Protein AF-A0A6A3JZI7-F1 (afdb_monomer)

Organism: NCBI:txid53985

Solvent-accessible surface area (backbone atoms only — not comparable to full-atom values): 14684 Å² total; per-residue (Å²): 134,89,82,78,60,78,91,74,70,64,101,60,87,87,69,90,75,72,84,85,53,82,75,79,75,72,61,94,86,70,75,59,71,66,55,41,73,79,34,60,81,76,59,54,56,69,70,57,59,50,52,52,52,52,52,53,51,53,58,49,54,63,52,55,63,64,63,71,74,61,74,92,81,65,58,63,67,58,55,52,52,51,53,53,51,50,56,53,49,52,55,49,51,53,55,66,68,50,61,51,74,71,57,60,53,71,73,51,75,83,78,85,75,77,85,78,86,80,83,84,81,88,80,86,84,85,78,81,83,84,82,86,86,85,85,90,76,86,68,78,80,58,47,65,59,50,54,54,53,53,53,51,52,52,50,52,51,51,49,52,51,49,51,49,48,61,52,47,57,69,70,54,62,84,75,74,74,71,74,75,92,60,57,71,69,60,52,54,52,51,26,66,75,70,72,48,59,72,85,78,44,54,74,71,53,40,56,53,49,52,53,51,49,54,54,51,54,51,54,54,57,61,75,74,108

Structure (mmCIF, N/CA/C/O backbone):
data_AF-A0A6A3JZI7-F1
#
_entry.id   AF-A0A6A3JZI7-F1
#
loop_
_atom_site.group_PDB
_atom_site.id
_atom_site.type_symbol
_atom_site.label_atom_id
_atom_site.label_alt_id
_atom_site.label_comp_id
_atom_site.label_asym_id
_atom_site.label_entity_id
_atom_site.label_seq_id
_atom_site.pdbx_PDB_ins_code
_atom_site.Cartn_x
_atom_site.Cartn_y
_atom_site.Cartn_z
_atom_site.occupancy
_atom_site.B_iso_or_equiv
_atom_site.auth_seq_id
_atom_site.auth_comp_id
_atom_site.auth_asym_id
_atom_site.auth_atom_id
_atom_site.pdbx_PDB_model_num
ATOM 1 N N . MET A 1 1 ? -48.297 -6.577 -3.218 1.00 57.75 1 MET A N 1
ATOM 2 C CA . MET A 1 1 ? -47.420 -6.058 -4.290 1.00 57.75 1 MET A CA 1
ATOM 3 C C . MET A 1 1 ? -46.013 -5.975 -3.728 1.00 57.75 1 MET A C 1
ATOM 5 O O . MET A 1 1 ? -45.792 -5.186 -2.818 1.00 57.75 1 MET A O 1
ATOM 9 N N . VAL A 1 2 ? -45.106 -6.844 -4.172 1.00 68.88 2 VAL A N 1
ATOM 10 C CA . VAL A 1 2 ? -43.705 -6.826 -3.723 1.00 68.88 2 VAL A CA 1
ATOM 11 C C . VAL A 1 2 ? -43.016 -5.673 -4.451 1.00 68.88 2 VAL A C 1
ATOM 13 O O . VAL A 1 2 ? -43.047 -5.623 -5.677 1.00 68.88 2 VAL A O 1
ATOM 16 N N . ARG A 1 3 ? -42.482 -4.700 -3.707 1.00 72.19 3 ARG A N 1
ATOM 17 C CA . ARG A 1 3 ? -41.674 -3.615 -4.273 1.00 72.19 3 ARG A CA 1
ATOM 18 C C . ARG A 1 3 ? -40.234 -4.106 -4.322 1.00 72.19 3 ARG A C 1
ATOM 20 O O . ARG A 1 3 ? -39.635 -4.299 -3.269 1.00 72.19 3 ARG A O 1
ATOM 27 N N . PHE A 1 4 ? -39.722 -4.352 -5.520 1.00 78.12 4 PHE A N 1
ATOM 28 C CA . PHE A 1 4 ? -38.308 -4.642 -5.716 1.00 78.12 4 PHE A CA 1
ATOM 29 C C . PHE A 1 4 ? -37.512 -3.338 -5.624 1.00 78.12 4 PHE A C 1
ATOM 31 O O . PHE A 1 4 ? -37.966 -2.292 -6.091 1.00 78.12 4 PHE A O 1
ATOM 38 N N . ASP A 1 5 ? -36.370 -3.394 -4.944 1.00 84.38 5 ASP A N 1
ATOM 39 C CA . ASP A 1 5 ? -35.454 -2.265 -4.827 1.00 84.38 5 ASP A CA 1
ATOM 40 C C . ASP A 1 5 ? -34.697 -2.116 -6.158 1.00 84.38 5 ASP A C 1
ATOM 42 O O . ASP A 1 5 ? -33.995 -3.055 -6.546 1.00 84.38 5 ASP A O 1
ATOM 46 N N . PRO A 1 6 ? -34.811 -0.973 -6.860 1.00 83.81 6 PRO A N 1
ATOM 47 C CA . PRO A 1 6 ? -34.133 -0.755 -8.137 1.00 83.81 6 PRO A CA 1
ATOM 48 C C . PRO A 1 6 ? -32.601 -0.836 -8.035 1.00 83.81 6 PRO A C 1
ATOM 50 O O . PRO A 1 6 ? -31.935 -0.990 -9.052 1.00 83.81 6 PRO A O 1
ATOM 53 N N . LEU A 1 7 ? -32.014 -0.775 -6.831 1.00 87.12 7 LEU A N 1
ATOM 54 C CA . LEU A 1 7 ? -30.580 -1.026 -6.640 1.00 87.12 7 LEU A CA 1
ATOM 55 C C . LEU A 1 7 ? -30.166 -2.499 -6.791 1.00 87.12 7 LEU A C 1
ATOM 57 O O . LEU A 1 7 ? -28.969 -2.772 -6.878 1.00 87.12 7 LEU A O 1
ATOM 61 N N . PHE A 1 8 ? -31.117 -3.434 -6.792 1.00 84.00 8 PHE A N 1
ATOM 62 C CA . PHE A 1 8 ? -30.860 -4.876 -6.872 1.00 84.00 8 PHE A CA 1
ATOM 63 C C . PHE A 1 8 ? -31.404 -5.518 -8.155 1.00 84.00 8 PHE A C 1
ATOM 65 O O . PHE A 1 8 ? -31.413 -6.743 -8.279 1.00 84.00 8 PHE A O 1
ATOM 72 N N . GLU A 1 9 ? -31.827 -4.705 -9.123 1.00 84.75 9 GLU A N 1
ATOM 73 C CA . GLU A 1 9 ? -32.222 -5.169 -10.448 1.00 84.75 9 GLU A CA 1
ATOM 74 C C . GLU A 1 9 ? -30.993 -5.166 -11.361 1.00 84.75 9 GLU A C 1
ATOM 76 O O . GLU A 1 9 ? -30.611 -4.159 -11.954 1.00 84.75 9 GLU A O 1
ATOM 81 N N . PHE A 1 10 ? -30.313 -6.308 -11.399 1.00 83.75 10 PHE A N 1
ATOM 82 C CA . PHE A 1 10 ? -29.196 -6.533 -12.306 1.00 83.75 10 PHE A CA 1
ATOM 83 C C . PHE A 1 10 ? -29.696 -7.235 -13.563 1.00 83.75 10 PHE A C 1
ATOM 85 O O . PHE A 1 10 ? -30.490 -8.173 -13.472 1.00 83.75 10 PHE A O 1
ATOM 92 N N . ASP A 1 11 ? -29.174 -6.826 -14.718 1.00 83.62 11 ASP A N 1
ATOM 93 C CA . ASP A 1 11 ? -29.307 -7.558 -15.981 1.00 83.62 11 ASP A CA 1
ATOM 94 C C . ASP A 1 11 ? -28.416 -8.811 -15.942 1.00 83.62 11 ASP A C 1
ATOM 96 O O . ASP A 1 11 ? -27.349 -8.885 -16.550 1.00 83.62 11 ASP A O 1
ATOM 100 N N . ALA A 1 12 ? -28.794 -9.757 -15.084 1.00 82.44 12 ALA A N 1
ATOM 101 C CA . ALA A 1 12 ? -28.084 -11.002 -14.850 1.00 82.44 12 ALA A CA 1
ATOM 102 C C . ALA A 1 12 ? -29.085 -12.130 -14.543 1.00 82.44 12 ALA A C 1
ATOM 104 O O . ALA A 1 12 ? -30.136 -11.877 -13.944 1.00 82.44 12 ALA A O 1
ATOM 105 N N . PRO A 1 13 ? -28.773 -13.390 -14.895 1.00 83.75 13 PRO A N 1
ATOM 106 C CA . PRO A 1 13 ? -29.635 -14.520 -14.574 1.00 83.75 13 PRO A CA 1
ATOM 107 C C . PRO A 1 13 ? -29.808 -14.662 -13.057 1.00 83.75 13 PRO A C 1
ATOM 109 O O . PRO A 1 13 ? -28.843 -14.891 -12.330 1.00 83.75 13 PRO A O 1
ATOM 112 N N . GLN A 1 14 ? -31.047 -14.562 -12.573 1.00 85.06 14 GLN A N 1
ATOM 113 C CA . GLN A 1 14 ? -31.390 -14.822 -11.165 1.00 85.06 14 GLN A CA 1
ATOM 114 C C . GLN A 1 14 ? -31.749 -16.295 -10.904 1.00 85.06 14 GLN A C 1
ATOM 116 O O . GLN A 1 14 ? -32.131 -16.673 -9.797 1.00 85.06 14 GLN A O 1
ATOM 121 N N . THR A 1 15 ? -31.666 -17.140 -11.929 1.00 88.50 15 THR A N 1
ATOM 122 C CA . THR A 1 15 ? -32.010 -18.558 -11.850 1.00 88.50 15 THR A CA 1
ATOM 123 C C . THR A 1 15 ? -30.922 -19.344 -11.126 1.00 88.50 15 THR A C 1
ATOM 125 O O . THR A 1 15 ? -29.737 -19.193 -11.420 1.00 88.50 15 THR A O 1
ATOM 128 N N . TYR A 1 16 ? -31.328 -20.229 -10.216 1.00 86.88 16 TYR A N 1
ATOM 129 C CA . TYR A 1 16 ? -30.422 -21.185 -9.585 1.00 86.88 16 TYR A CA 1
ATOM 130 C C . TYR A 1 16 ? -29.845 -22.134 -10.644 1.00 86.88 16 TYR A C 1
ATOM 132 O O . TYR A 1 16 ? -30.598 -22.753 -11.395 1.00 86.88 16 TYR A O 1
ATOM 140 N N . CYS A 1 17 ? -28.518 -22.235 -10.704 1.00 86.56 17 CYS A N 1
ATOM 141 C CA . CYS A 1 17 ? -27.811 -23.125 -11.617 1.00 86.56 17 CYS A CA 1
ATOM 142 C C . CYS A 1 17 ? -27.212 -24.291 -10.824 1.00 86.56 17 CYS A C 1
ATOM 144 O O . CYS A 1 17 ? -26.518 -24.073 -9.828 1.00 86.56 17 CYS A O 1
ATOM 146 N N . ASP A 1 18 ? -27.487 -25.519 -11.259 1.00 89.12 18 ASP A N 1
ATOM 147 C CA . ASP A 1 18 ? -26.905 -26.718 -10.665 1.00 89.12 18 ASP A CA 1
ATOM 148 C C . ASP A 1 18 ? -25.459 -26.893 -11.144 1.00 89.12 18 ASP A C 1
ATOM 150 O O . ASP A 1 18 ? -25.196 -27.208 -12.303 1.00 89.12 18 ASP A O 1
ATOM 154 N N . VAL A 1 19 ? -24.512 -26.693 -10.227 1.00 87.38 19 VAL A N 1
ATOM 155 C CA . VAL A 1 19 ? -23.068 -26.782 -10.499 1.00 87.38 19 VAL A CA 1
ATOM 156 C C . VAL A 1 19 ? -22.611 -28.234 -10.705 1.00 87.38 19 VAL A C 1
ATOM 158 O O . VAL A 1 19 ? -21.494 -28.470 -11.160 1.00 87.38 19 VAL A O 1
ATOM 161 N N . SER A 1 20 ? -23.450 -29.220 -10.367 1.00 89.75 20 SER A N 1
ATOM 162 C CA . SER A 1 20 ? -23.145 -30.637 -10.579 1.00 89.75 20 SER A CA 1
ATOM 163 C C . SER A 1 20 ? -23.462 -31.121 -11.997 1.00 89.75 20 SER A C 1
ATOM 165 O O . SER A 1 20 ? -22.952 -32.164 -12.414 1.00 89.75 20 SER A O 1
ATOM 167 N N . ALA A 1 21 ? -24.249 -30.358 -12.762 1.00 87.19 21 ALA A N 1
ATOM 168 C CA . ALA A 1 21 ? -24.519 -30.666 -14.155 1.00 87.19 21 ALA A CA 1
ATOM 169 C C . ALA A 1 21 ? -23.247 -30.463 -15.004 1.00 87.19 21 ALA A C 1
ATOM 171 O O . ALA A 1 21 ? -22.529 -29.475 -14.820 1.00 87.19 21 ALA A O 1
ATOM 172 N N . PRO A 1 22 ? -22.946 -31.365 -15.957 1.00 81.50 22 PRO A N 1
ATOM 173 C CA . PRO A 1 22 ? -21.842 -31.159 -16.881 1.00 81.50 22 PRO A CA 1
ATOM 174 C C . PRO A 1 22 ? -22.116 -29.888 -17.688 1.00 81.50 22 PRO A C 1
ATOM 176 O O . PRO A 1 22 ? -23.097 -29.813 -18.430 1.00 81.50 22 PRO A O 1
ATOM 179 N N . LEU A 1 23 ? -21.257 -28.879 -17.519 1.00 80.12 23 LEU A N 1
ATOM 180 C CA . LEU A 1 23 ? -21.299 -27.661 -18.322 1.00 80.12 23 LEU A CA 1
ATOM 181 C C . LEU A 1 23 ? -21.286 -28.079 -19.789 1.00 80.12 23 LEU A C 1
ATOM 183 O O . LEU A 1 23 ? -20.380 -28.801 -20.207 1.00 80.12 23 LEU A O 1
ATOM 187 N N . SER A 1 24 ? -22.307 -27.666 -20.543 1.00 73.69 24 SER A N 1
ATOM 188 C CA . SER A 1 24 ? -22.347 -27.923 -21.980 1.00 73.69 24 SER A CA 1
ATOM 189 C C . SER A 1 24 ? -21.096 -27.287 -22.581 1.00 73.69 24 SER A C 1
ATOM 191 O O . SER A 1 24 ? -20.957 -26.064 -22.490 1.00 73.69 24 SER A O 1
ATOM 193 N N . PRO A 1 25 ? -20.146 -28.078 -23.110 1.00 74.75 25 PRO A N 1
ATOM 194 C CA . PRO A 1 25 ? -18.968 -27.501 -23.718 1.00 74.75 25 PRO A CA 1
ATOM 195 C C . PRO A 1 25 ? -19.452 -26.687 -24.911 1.00 74.75 25 PRO A C 1
ATOM 197 O O . PRO A 1 25 ? -20.088 -27.231 -25.816 1.00 74.75 25 PRO A O 1
ATOM 200 N N . LEU A 1 26 ? -19.178 -25.382 -24.893 1.00 76.19 26 LEU A N 1
ATOM 201 C CA . LEU A 1 26 ? -19.280 -24.581 -26.103 1.00 76.19 26 LEU A CA 1
ATOM 202 C C . LEU A 1 26 ? -18.452 -25.295 -27.181 1.00 76.19 26 LEU A C 1
ATOM 204 O O . LEU A 1 26 ? -17.340 -25.760 -26.882 1.00 76.19 26 LEU A O 1
ATOM 208 N N . PRO A 1 27 ? -18.983 -25.462 -28.400 1.00 79.75 27 PRO A N 1
ATOM 209 C CA . PRO A 1 27 ? -18.226 -26.091 -29.466 1.00 79.75 27 PRO A CA 1
ATOM 210 C C . PRO A 1 27 ? -16.930 -25.304 -29.683 1.00 79.75 27 PRO A C 1
ATOM 212 O O . PRO A 1 27 ? -16.882 -24.078 -29.556 1.00 79.75 27 PRO A O 1
ATOM 215 N N . ALA A 1 28 ? -15.844 -26.029 -29.950 1.00 75.88 28 ALA A N 1
ATOM 216 C CA . ALA A 1 28 ? -14.526 -25.429 -30.083 1.00 75.88 28 ALA A CA 1
ATOM 217 C C . ALA A 1 28 ? -14.544 -24.350 -31.180 1.00 75.88 28 ALA A C 1
ATOM 219 O O . ALA A 1 28 ? -14.698 -24.667 -32.358 1.00 75.88 28 ALA A O 1
ATOM 220 N N . GLY A 1 29 ? -14.379 -23.086 -30.780 1.00 71.88 29 GLY A N 1
ATOM 221 C CA . GLY A 1 29 ? -14.347 -21.934 -31.683 1.00 71.88 29 GLY A CA 1
ATOM 222 C C . GLY A 1 29 ? -15.568 -21.012 -31.633 1.00 71.88 29 GLY A C 1
ATOM 223 O O . GLY A 1 29 ? -15.528 -19.972 -32.283 1.00 71.88 29 GLY A O 1
ATOM 224 N N . GLU A 1 30 ? -16.617 -21.329 -30.866 1.00 78.81 30 GLU A N 1
ATOM 225 C CA . GLU A 1 30 ? -17.706 -20.372 -30.628 1.00 78.81 30 GLU A CA 1
ATOM 226 C C . GLU A 1 30 ? -17.340 -19.380 -29.515 1.00 78.81 30 GLU A C 1
ATOM 228 O O . GLU A 1 30 ? -16.957 -19.759 -28.406 1.00 78.81 30 GLU A O 1
ATOM 233 N N . HIS A 1 31 ? -17.439 -18.092 -29.844 1.00 71.19 31 HIS A N 1
ATOM 234 C CA . HIS A 1 31 ? -17.290 -16.975 -28.918 1.00 71.19 31 HIS A CA 1
ATOM 235 C C . HIS A 1 31 ? -18.627 -16.660 -28.240 1.00 71.19 31 HIS A C 1
ATOM 237 O O . HIS A 1 31 ? -19.689 -16.858 -28.829 1.00 71.19 31 HIS A O 1
ATOM 243 N N . ASP A 1 32 ? -18.573 -16.166 -27.002 1.00 82.56 32 ASP A N 1
ATOM 244 C CA . ASP A 1 32 ? -19.755 -15.698 -26.278 1.00 82.56 32 ASP A CA 1
ATOM 245 C C . ASP A 1 32 ? -20.295 -14.405 -26.931 1.00 82.56 32 ASP A C 1
ATOM 247 O O . ASP A 1 32 ? -19.639 -13.361 -26.845 1.00 82.56 32 ASP A O 1
ATOM 251 N N . PRO A 1 33 ? -21.502 -14.417 -27.535 1.00 81.00 33 PRO A N 1
ATOM 252 C CA . PRO A 1 33 ? -22.051 -13.244 -28.214 1.00 81.00 33 PRO A CA 1
ATOM 253 C C . PRO A 1 33 ? -22.299 -12.055 -27.279 1.00 81.00 33 PRO A C 1
ATOM 255 O O . PRO A 1 33 ? -22.382 -10.914 -27.741 1.00 81.00 33 PRO A O 1
ATOM 258 N N . TRP A 1 34 ? -22.473 -12.297 -25.974 1.00 83.38 34 TRP A N 1
ATOM 259 C CA . TRP A 1 34 ? -22.584 -11.221 -24.991 1.00 83.38 34 TRP A CA 1
ATOM 260 C C . TRP A 1 34 ? -21.236 -10.528 -24.798 1.00 83.38 34 TRP A C 1
ATOM 262 O O . TRP A 1 34 ? -21.167 -9.295 -24.804 1.00 83.38 34 TRP A O 1
ATOM 272 N N . PHE A 1 35 ? -20.163 -11.314 -24.710 1.00 79.50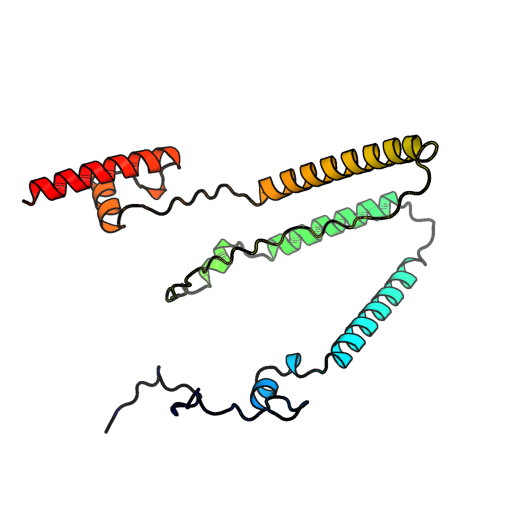 35 PHE A N 1
ATOM 273 C CA . PHE A 1 35 ? -18.805 -10.800 -24.586 1.00 79.50 35 PHE A CA 1
ATOM 274 C C . PHE A 1 35 ? -18.439 -9.912 -25.780 1.00 79.50 35 PHE A C 1
ATOM 276 O O . PHE A 1 35 ? -17.904 -8.820 -25.586 1.00 79.50 35 PHE A O 1
ATOM 283 N N . ASP A 1 36 ? -18.833 -10.307 -26.993 1.00 80.75 36 ASP A N 1
ATOM 284 C CA . ASP A 1 36 ? -18.523 -9.541 -28.202 1.00 80.75 36 ASP A CA 1
ATOM 285 C C . ASP A 1 36 ? -19.227 -8.172 -28.255 1.00 80.75 36 ASP A C 1
ATOM 287 O O . ASP A 1 36 ? -18.691 -7.193 -28.781 1.00 80.75 36 ASP A O 1
ATOM 291 N N . ARG A 1 37 ? -20.422 -8.066 -27.658 1.00 80.56 37 ARG A N 1
ATOM 292 C CA . ARG A 1 37 ? -21.175 -6.801 -27.578 1.00 80.56 37 ARG A CA 1
ATOM 293 C C . ARG A 1 37 ? -20.587 -5.825 -26.563 1.00 80.56 37 ARG A C 1
ATOM 295 O O . ARG A 1 37 ? -20.636 -4.619 -26.792 1.00 80.56 37 ARG A O 1
ATOM 302 N N . VAL A 1 38 ? -20.065 -6.328 -25.443 1.00 79.81 38 VAL A N 1
ATOM 303 C CA . VAL A 1 38 ? -19.503 -5.496 -24.362 1.00 79.81 38 VAL A CA 1
ATOM 304 C C . VAL A 1 38 ? -18.037 -5.148 -24.630 1.00 79.81 38 VAL A C 1
ATOM 306 O O . VAL A 1 38 ? -17.570 -4.070 -24.256 1.00 79.81 38 VAL A O 1
ATOM 309 N N . HIS A 1 39 ? -17.316 -6.036 -25.315 1.00 75.69 39 HIS A N 1
ATOM 310 C CA . HIS A 1 39 ? -15.884 -5.934 -25.566 1.00 75.69 39 HIS A CA 1
ATOM 311 C C . HIS A 1 39 ? -15.545 -6.085 -27.061 1.00 75.69 39 HIS A C 1
ATOM 313 O O . HIS A 1 39 ? -14.851 -7.031 -27.456 1.00 75.69 39 HIS A O 1
ATOM 319 N N . PRO A 1 40 ? -15.94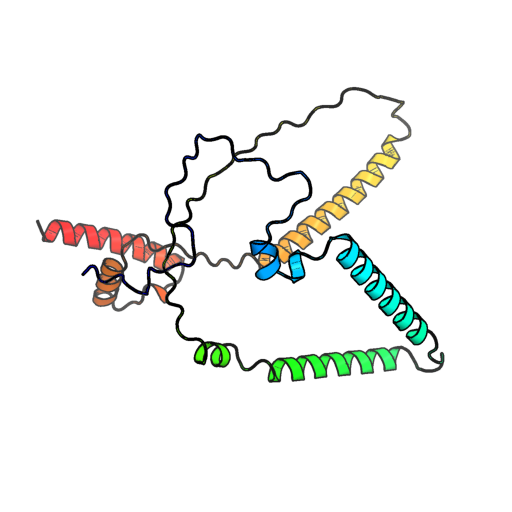7 -5.115 -27.905 1.00 74.00 40 PRO A N 1
ATOM 320 C CA . PRO A 1 40 ? -15.690 -5.170 -29.346 1.00 74.00 40 PRO A CA 1
ATOM 321 C C . PRO A 1 40 ? -14.190 -5.245 -29.678 1.00 74.00 40 PRO A C 1
ATOM 323 O O . PRO A 1 40 ? -13.797 -5.881 -30.653 1.00 74.00 40 PRO A O 1
ATOM 326 N N . ASP A 1 41 ? -13.329 -4.672 -28.831 1.00 65.38 41 ASP A N 1
ATOM 327 C CA . ASP A 1 41 ? -11.873 -4.694 -29.023 1.00 65.38 41 ASP A CA 1
ATOM 328 C C . ASP A 1 41 ? -11.233 -6.052 -28.696 1.00 65.38 41 ASP A C 1
ATOM 330 O O . ASP A 1 41 ? -10.179 -6.385 -29.235 1.00 65.38 41 ASP A O 1
ATOM 334 N N . HIS A 1 42 ? -11.868 -6.859 -27.842 1.00 63.53 42 HIS A N 1
ATOM 335 C CA . HIS A 1 42 ? -11.383 -8.194 -27.473 1.00 63.53 42 HIS A CA 1
ATOM 336 C C . HIS A 1 42 ? -11.899 -9.294 -28.405 1.00 63.53 42 HIS A C 1
ATOM 338 O O . HIS A 1 42 ? -11.391 -10.412 -28.372 1.00 63.53 42 HIS A O 1
ATOM 344 N N . SER A 1 43 ? -12.876 -8.957 -29.247 1.00 63.66 43 SER A N 1
ATOM 345 C CA . SER A 1 43 ? -13.433 -9.840 -30.277 1.00 63.66 43 SER A CA 1
ATOM 346 C C . SER A 1 43 ? -12.586 -9.851 -31.546 1.00 63.66 43 SER A C 1
ATOM 348 O O . SER A 1 43 ? -12.815 -10.664 -32.439 1.00 63.66 43 SER A O 1
ATOM 350 N N . ARG A 1 44 ? -11.604 -8.943 -31.655 1.00 65.25 44 ARG A N 1
ATOM 351 C CA . ARG A 1 44 ? -10.663 -8.951 -32.772 1.00 65.25 44 ARG A CA 1
ATOM 352 C C . ARG A 1 44 ? -9.817 -10.217 -32.672 1.00 65.25 44 ARG A C 1
ATOM 354 O O . ARG A 1 44 ? -9.077 -10.366 -31.694 1.00 65.25 44 ARG A O 1
ATOM 361 N N . PRO A 1 45 ? -9.882 -11.125 -33.661 1.00 65.88 45 PRO A N 1
ATOM 362 C CA . PRO A 1 45 ? -9.013 -12.289 -33.688 1.00 65.88 45 PRO A CA 1
ATOM 363 C C . PRO A 1 45 ? -7.568 -11.808 -33.551 1.00 65.88 45 PRO A C 1
ATOM 365 O O . PRO A 1 45 ? -7.184 -10.836 -34.201 1.00 65.88 45 PRO A O 1
ATOM 368 N N . GLY A 1 46 ? -6.741 -12.474 -32.740 1.00 65.62 46 GLY A N 1
ATOM 369 C CA . GLY A 1 46 ? -5.349 -12.051 -32.504 1.00 65.62 46 GLY A CA 1
ATOM 370 C C . GLY A 1 46 ? -4.523 -11.830 -33.788 1.00 65.62 46 GLY A C 1
ATOM 371 O O . GLY A 1 46 ? -3.540 -11.088 -33.783 1.00 65.62 46 GLY A O 1
ATOM 372 N N . ALA A 1 47 ? -4.961 -12.417 -34.907 1.00 65.75 47 ALA A N 1
ATOM 373 C CA . ALA A 1 47 ? -4.440 -12.182 -36.249 1.00 65.75 47 ALA A CA 1
ATOM 374 C C . ALA A 1 47 ? -4.546 -10.715 -36.718 1.00 65.75 47 ALA A C 1
ATOM 376 O O . ALA A 1 47 ? -3.632 -10.228 -37.379 1.00 65.75 47 ALA A O 1
ATOM 377 N N . GLU A 1 48 ? -5.608 -9.987 -36.366 1.00 70.06 48 GLU A N 1
ATOM 378 C CA . GLU A 1 48 ? -5.750 -8.569 -36.723 1.00 70.06 48 GLU A CA 1
ATOM 379 C C . GLU A 1 48 ? -4.848 -7.673 -35.873 1.00 70.06 48 GLU A C 1
ATOM 381 O O . GLU A 1 48 ? -4.190 -6.785 -36.410 1.00 70.06 48 GLU A O 1
ATOM 386 N N . LEU A 1 49 ? -4.729 -7.959 -34.572 1.00 67.50 49 LEU A N 1
ATOM 387 C CA . LEU A 1 49 ? -3.792 -7.263 -33.679 1.00 67.50 49 LEU A CA 1
ATOM 388 C C . LEU A 1 49 ? -2.335 -7.438 -34.127 1.00 67.50 49 LEU A C 1
ATOM 390 O O . LEU A 1 49 ? -1.537 -6.507 -34.032 1.00 67.50 49 LEU A O 1
ATOM 394 N N . SER A 1 50 ? -2.001 -8.619 -34.649 1.00 74.06 50 SER A N 1
ATOM 395 C CA . SER A 1 50 ? -0.670 -8.915 -35.185 1.00 74.06 50 SER A CA 1
ATOM 396 C C . SER A 1 50 ? -0.391 -8.107 -36.457 1.00 74.06 50 SER A C 1
ATOM 398 O O . SER A 1 50 ? 0.653 -7.468 -36.555 1.00 74.06 50 SER A O 1
ATOM 400 N N . ARG A 1 51 ? -1.361 -8.039 -37.381 1.00 80.44 51 ARG A N 1
ATOM 401 C CA . ARG A 1 51 ? -1.259 -7.202 -38.589 1.00 80.44 51 ARG A CA 1
ATOM 402 C C . ARG A 1 51 ? -1.162 -5.712 -38.263 1.00 80.44 51 ARG A C 1
ATOM 404 O O . ARG A 1 51 ? -0.404 -4.997 -38.911 1.00 80.44 51 ARG A O 1
ATOM 411 N N . GLU A 1 52 ? -1.896 -5.231 -37.259 1.00 82.19 52 GLU A N 1
ATOM 412 C CA . GLU A 1 52 ? -1.818 -3.828 -36.837 1.00 82.19 52 GLU A CA 1
ATOM 413 C C . GLU A 1 52 ? -0.449 -3.491 -36.220 1.00 82.19 52 GLU A C 1
ATOM 415 O O . GLU A 1 52 ? 0.101 -2.417 -36.473 1.00 82.19 52 GLU A O 1
ATOM 420 N N . LEU A 1 53 ? 0.133 -4.411 -35.441 1.00 80.81 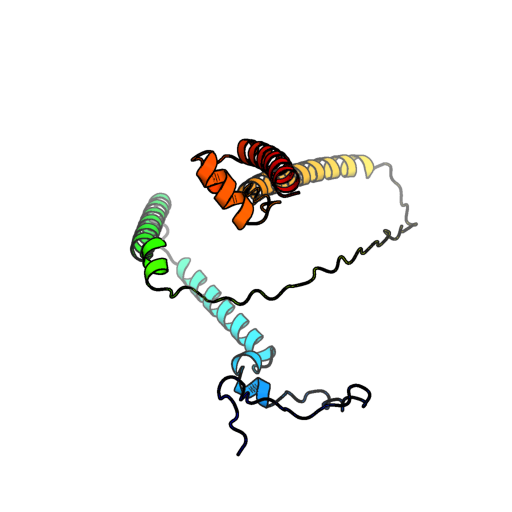53 LEU A N 1
ATOM 421 C CA . LEU A 1 53 ? 1.484 -4.251 -34.897 1.00 80.81 53 LEU A CA 1
ATOM 422 C C . LEU A 1 53 ? 2.557 -4.249 -35.993 1.00 80.81 53 LEU A C 1
ATOM 424 O O . LEU A 1 53 ? 3.459 -3.413 -35.945 1.00 80.81 53 LEU A O 1
ATOM 428 N N . GLU A 1 54 ? 2.446 -5.125 -36.993 1.00 85.19 54 GLU A N 1
ATOM 429 C CA . GLU A 1 54 ? 3.348 -5.138 -38.153 1.00 85.19 54 GLU A C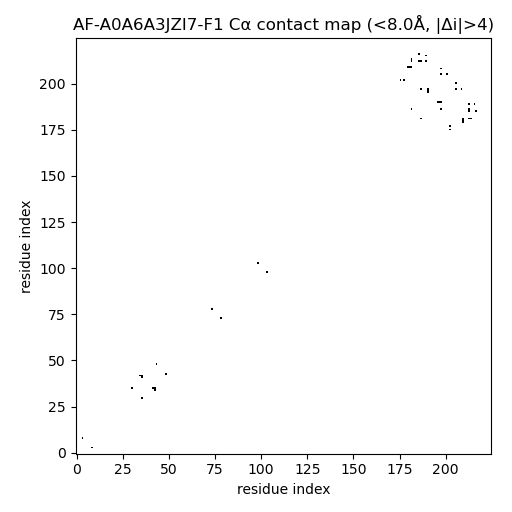A 1
ATOM 430 C C . GLU A 1 54 ? 3.243 -3.849 -38.975 1.00 85.19 54 GLU A C 1
ATOM 432 O O . GLU A 1 54 ? 4.265 -3.257 -39.325 1.00 85.19 54 GLU A O 1
ATOM 437 N N . ALA A 1 55 ? 2.025 -3.354 -39.214 1.00 86.38 55 ALA A N 1
ATOM 438 C CA . ALA A 1 55 ? 1.814 -2.089 -39.913 1.00 86.38 55 ALA A CA 1
ATOM 439 C C . ALA A 1 55 ? 2.442 -0.905 -39.156 1.00 86.38 55 ALA A C 1
ATOM 441 O O . ALA A 1 55 ? 3.085 -0.047 -39.763 1.00 86.38 55 ALA A O 1
ATOM 442 N N . LYS A 1 56 ? 2.318 -0.876 -37.822 1.00 84.69 56 LYS A N 1
ATOM 443 C CA . LYS A 1 56 ? 2.951 0.150 -36.977 1.00 84.69 56 LYS A CA 1
ATOM 444 C C . LYS A 1 56 ? 4.478 0.080 -37.005 1.00 84.69 56 LYS A C 1
ATOM 446 O O . LYS A 1 56 ? 5.118 1.130 -37.001 1.00 84.69 56 LYS A O 1
ATOM 451 N N . LEU A 1 57 ? 5.058 -1.120 -37.055 1.00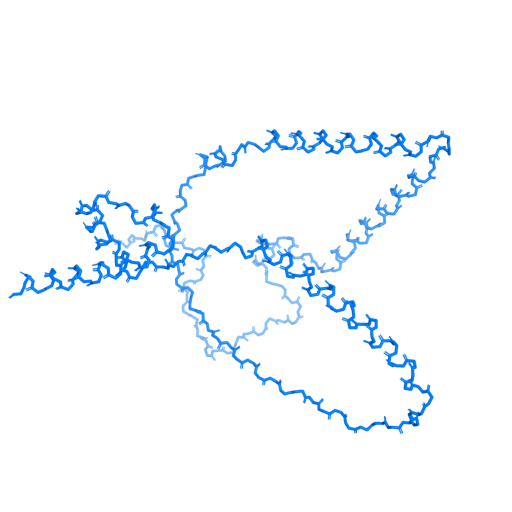 82.88 57 LEU A N 1
ATOM 452 C CA . LEU A 1 57 ? 6.506 -1.293 -37.202 1.00 82.88 57 LEU A CA 1
ATOM 453 C C . LEU A 1 57 ? 7.001 -0.796 -38.566 1.00 82.88 57 LEU A C 1
ATOM 455 O O . LEU A 1 57 ? 7.966 -0.038 -38.609 1.00 82.88 57 LEU A O 1
ATOM 459 N N . GLN A 1 58 ? 6.304 -1.120 -39.658 1.00 81.50 58 GLN A N 1
ATOM 460 C CA . GLN A 1 58 ? 6.648 -0.600 -40.989 1.00 81.50 58 GLN A CA 1
ATOM 461 C C . GLN A 1 58 ? 6.536 0.927 -41.077 1.00 81.50 58 GLN A C 1
ATOM 463 O O . GLN A 1 58 ? 7.386 1.584 -41.678 1.00 81.50 58 GLN A O 1
ATOM 468 N N . GLU A 1 59 ? 5.506 1.522 -40.471 1.00 82.44 59 GLU A N 1
ATOM 469 C CA . GLU A 1 59 ? 5.358 2.980 -40.455 1.00 82.44 59 GLU A CA 1
ATOM 470 C C . GLU A 1 59 ? 6.480 3.664 -39.654 1.00 82.44 59 GLU A C 1
ATOM 472 O O . GLU A 1 59 ? 6.859 4.802 -39.950 1.00 82.44 59 GLU A O 1
ATOM 477 N N . GLN A 1 60 ? 7.019 2.979 -38.642 1.00 72.19 60 GLN A N 1
ATOM 478 C CA . GLN A 1 60 ? 8.165 3.451 -37.875 1.00 72.19 60 GLN A CA 1
ATOM 479 C C . GLN A 1 60 ? 9.466 3.362 -38.688 1.00 72.19 60 GLN A C 1
ATOM 481 O O . GLN A 1 60 ? 10.189 4.355 -38.748 1.00 72.19 60 GLN A O 1
ATOM 486 N N . GLU A 1 61 ? 9.718 2.254 -39.391 1.00 72.38 61 GLU A N 1
ATOM 487 C CA . GLU A 1 61 ? 10.897 2.117 -40.267 1.00 72.38 61 GLU A CA 1
ATOM 488 C C . GLU A 1 61 ? 10.919 3.183 -41.377 1.00 72.38 61 GLU A C 1
ATOM 490 O O . GLU A 1 61 ? 11.932 3.849 -41.592 1.00 72.38 61 GLU A O 1
ATOM 495 N N . LEU A 1 62 ? 9.770 3.461 -42.006 1.00 68.62 62 LEU A N 1
ATOM 496 C CA . LEU A 1 62 ? 9.660 4.506 -43.034 1.00 68.62 62 LEU A CA 1
ATOM 497 C C . LEU A 1 62 ? 9.904 5.932 -42.503 1.00 68.62 62 LEU A C 1
ATOM 499 O O . LEU A 1 62 ? 10.218 6.839 -43.285 1.00 68.62 62 LEU A O 1
ATOM 503 N N . LYS A 1 63 ? 9.731 6.171 -41.196 1.00 64.06 63 LYS A N 1
ATOM 504 C CA . LYS A 1 63 ? 10.056 7.462 -40.563 1.00 64.06 63 LYS A CA 1
ATOM 505 C C . LYS A 1 63 ? 11.553 7.594 -40.299 1.00 64.06 63 LYS A C 1
ATOM 507 O O . LYS A 1 63 ? 12.089 8.683 -40.511 1.00 64.06 63 LYS A O 1
ATOM 512 N N . ASP A 1 64 ? 12.216 6.508 -39.919 1.00 58.53 64 ASP A N 1
ATOM 513 C CA . ASP A 1 64 ? 13.650 6.503 -39.622 1.00 58.53 64 ASP A CA 1
ATOM 514 C C . ASP A 1 64 ? 14.500 6.695 -40.897 1.00 58.53 64 ASP A C 1
ATOM 516 O O . ASP A 1 64 ? 15.486 7.440 -40.885 1.00 58.53 64 ASP A O 1
ATOM 520 N N . ASP A 1 65 ? 14.055 6.174 -42.045 1.00 59.47 65 ASP A N 1
ATOM 521 C CA . ASP A 1 65 ? 14.747 6.371 -43.330 1.00 59.47 65 ASP A CA 1
ATOM 522 C C . ASP A 1 65 ? 14.717 7.825 -43.834 1.00 59.47 65 ASP A C 1
ATOM 524 O O . ASP A 1 65 ? 15.640 8.285 -44.515 1.00 59.47 65 ASP A O 1
ATOM 528 N N . LYS A 1 66 ? 13.692 8.601 -43.459 1.00 58.09 66 LYS A N 1
ATOM 529 C CA . LYS A 1 66 ? 13.617 10.035 -43.787 1.00 58.09 66 LYS A CA 1
ATOM 530 C C . LYS A 1 66 ? 14.484 10.904 -42.872 1.00 58.09 66 LYS A C 1
ATOM 532 O O . LYS A 1 66 ? 14.833 12.019 -43.264 1.00 58.09 66 LYS A O 1
ATOM 537 N N . GLU A 1 67 ? 14.863 10.432 -41.681 1.00 54.34 67 GLU A N 1
ATOM 538 C CA . GLU A 1 67 ? 15.751 11.180 -40.775 1.00 54.34 67 GLU A CA 1
ATOM 539 C C . GLU A 1 67 ? 17.232 11.085 -41.199 1.00 54.34 67 GLU A C 1
ATOM 541 O O . GLU A 1 67 ? 18.007 12.003 -40.916 1.00 54.34 67 GLU A O 1
ATOM 546 N N . ASN A 1 68 ? 17.607 10.063 -41.980 1.00 55.91 68 ASN A N 1
ATOM 547 C CA . ASN A 1 68 ? 18.978 9.843 -42.461 1.00 55.91 68 ASN A CA 1
ATOM 548 C C . ASN A 1 68 ? 19.388 10.652 -43.708 1.00 55.91 68 ASN A C 1
ATOM 550 O O . ASN A 1 68 ? 20.564 10.650 -44.065 1.00 55.91 68 ASN A O 1
ATOM 554 N N . GLN A 1 69 ? 18.484 11.405 -44.346 1.00 56.41 69 GLN A N 1
ATOM 555 C CA . GLN A 1 69 ? 18.834 12.300 -45.466 1.00 56.41 69 GLN A CA 1
ATOM 556 C C . GLN A 1 69 ? 19.128 13.749 -45.036 1.00 56.41 69 GLN A C 1
ATOM 558 O O . GLN A 1 69 ? 18.900 14.696 -45.793 1.00 56.41 69 GLN A O 1
ATOM 563 N N . ARG A 1 70 ? 19.629 13.973 -43.815 1.00 53.94 70 ARG A N 1
ATOM 564 C CA . ARG A 1 70 ? 20.014 15.327 -43.384 1.00 53.94 70 ARG A CA 1
ATOM 565 C C . ARG A 1 70 ? 21.422 15.691 -43.879 1.00 53.94 70 ARG A C 1
ATOM 567 O O . ARG A 1 70 ? 22.344 14.894 -43.721 1.00 53.94 70 ARG A O 1
ATOM 574 N N . PRO A 1 71 ? 21.621 16.898 -44.444 1.00 55.41 71 PRO A N 1
ATOM 575 C CA . PRO A 1 71 ? 22.920 17.341 -44.938 1.00 55.41 71 PRO A CA 1
ATOM 576 C C . PRO A 1 71 ? 23.962 17.394 -43.809 1.00 55.41 71 PRO A C 1
ATOM 578 O O . PRO A 1 71 ? 23.737 17.979 -42.749 1.00 55.41 71 PRO A O 1
ATOM 581 N N . VAL A 1 72 ? 25.127 16.802 -44.084 1.00 57.56 72 VAL A N 1
ATOM 582 C CA . VAL A 1 72 ? 26.285 16.547 -43.196 1.00 57.56 72 VAL A CA 1
ATOM 583 C C . VAL A 1 72 ? 26.949 17.819 -42.625 1.00 57.56 72 VAL A C 1
ATOM 585 O O . VAL A 1 72 ? 27.917 17.744 -41.878 1.00 57.56 72 VAL A O 1
ATOM 588 N N . THR A 1 73 ? 26.443 19.015 -42.921 1.00 58.56 73 THR A N 1
ATOM 589 C CA . THR A 1 73 ? 27.087 20.286 -42.540 1.00 58.56 73 THR A CA 1
ATOM 590 C C . THR A 1 73 ? 26.577 20.892 -41.234 1.00 58.56 73 THR A C 1
ATOM 592 O O . THR A 1 73 ? 27.135 21.878 -40.757 1.00 58.56 73 THR A O 1
ATOM 595 N N . SER A 1 74 ? 25.539 20.320 -40.623 1.00 59.97 74 SER A N 1
ATOM 596 C CA . SER A 1 74 ? 25.039 20.803 -39.334 1.00 59.97 74 SER A CA 1
ATOM 597 C C . SER A 1 74 ? 25.790 20.124 -38.192 1.00 59.97 74 SER A C 1
ATOM 599 O O . SER A 1 74 ? 25.543 18.963 -37.876 1.00 59.97 74 SER A O 1
ATOM 601 N N . ASP A 1 75 ? 26.709 20.869 -37.580 1.00 73.81 75 ASP A N 1
ATOM 602 C CA . ASP A 1 75 ? 27.513 20.472 -36.425 1.00 73.81 75 ASP A CA 1
ATOM 603 C C . ASP A 1 75 ? 26.636 19.771 -35.367 1.00 73.81 75 ASP A C 1
ATOM 605 O O . ASP A 1 75 ? 25.778 20.401 -34.738 1.00 73.81 75 ASP A O 1
ATOM 609 N N . LEU A 1 76 ? 26.805 18.452 -35.196 1.00 75.56 76 LEU A N 1
ATOM 610 C CA . LEU A 1 76 ? 25.952 17.573 -34.372 1.00 75.56 76 LEU A CA 1
ATOM 611 C C . LEU A 1 76 ? 25.730 18.116 -32.955 1.00 75.56 76 LEU A C 1
ATOM 613 O O . LEU A 1 76 ? 24.688 17.893 -32.331 1.00 75.56 76 LEU A O 1
ATOM 617 N N . ARG A 1 77 ? 26.703 18.882 -32.456 1.00 76.12 77 ARG A N 1
ATOM 618 C CA . ARG A 1 77 ? 26.647 19.557 -31.164 1.00 76.12 77 ARG A CA 1
ATOM 619 C C . ARG A 1 77 ? 25.491 20.555 -31.084 1.00 76.12 77 ARG A C 1
ATOM 621 O O . ARG A 1 77 ? 24.789 20.597 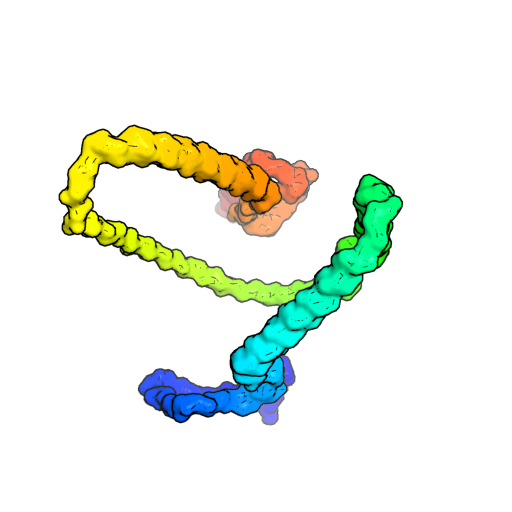-30.076 1.00 76.12 77 ARG A O 1
ATOM 628 N N . THR A 1 78 ? 25.245 21.316 -32.145 1.00 80.12 78 THR A N 1
ATOM 629 C CA . THR A 1 78 ? 24.152 22.298 -32.221 1.00 80.12 78 THR A CA 1
ATOM 630 C C . THR A 1 78 ? 22.781 21.624 -32.296 1.00 80.12 78 THR A C 1
ATOM 632 O O . THR A 1 78 ? 21.842 22.055 -31.617 1.00 80.12 78 THR A O 1
ATOM 635 N N . ILE A 1 79 ? 22.681 20.506 -33.022 1.00 80.50 79 ILE A N 1
ATOM 636 C CA . ILE A 1 79 ? 21.467 19.681 -33.107 1.00 80.50 79 ILE A CA 1
ATOM 637 C C . ILE A 1 79 ? 21.137 19.083 -31.733 1.00 80.50 79 ILE A C 1
ATOM 639 O O . ILE A 1 79 ? 20.001 19.155 -31.267 1.00 80.50 79 ILE A O 1
ATOM 643 N N . LEU A 1 80 ? 22.135 18.550 -31.024 1.00 79.31 80 LEU A N 1
ATOM 644 C CA . LEU A 1 80 ? 21.939 18.002 -29.680 1.00 79.31 80 LEU A CA 1
ATOM 645 C C . LEU A 1 80 ? 21.523 19.071 -28.665 1.00 79.31 80 LEU A C 1
ATOM 647 O O . LEU A 1 80 ? 20.652 18.820 -27.829 1.00 79.31 80 LEU A O 1
ATOM 651 N N . ILE A 1 81 ? 22.112 20.269 -28.735 1.00 85.44 81 ILE A N 1
ATOM 652 C CA . ILE A 1 81 ? 21.759 21.390 -27.851 1.00 85.44 81 ILE A CA 1
ATOM 653 C C . ILE A 1 81 ? 20.318 21.847 -28.106 1.00 85.44 81 ILE A C 1
ATOM 655 O O . ILE A 1 81 ? 19.554 22.030 -27.154 1.00 85.44 81 ILE A O 1
ATOM 659 N N . SER A 1 82 ? 19.923 21.993 -29.371 1.00 84.94 82 SER A N 1
ATOM 660 C CA . SER A 1 82 ? 18.563 22.396 -29.748 1.00 84.94 82 SER A CA 1
ATOM 661 C C . SER A 1 82 ? 17.522 21.333 -29.372 1.00 84.94 82 SER A C 1
ATOM 663 O O . SER A 1 82 ? 16.516 21.682 -28.747 1.00 84.94 82 SER A O 1
ATOM 665 N N . LYS A 1 83 ? 17.803 20.040 -29.597 1.00 87.38 83 LYS A N 1
ATOM 666 C CA . LYS A 1 83 ? 16.927 18.922 -29.189 1.00 87.38 83 LYS A CA 1
ATOM 667 C C . LYS A 1 83 ? 16.771 18.846 -27.662 1.00 87.38 83 LYS A C 1
ATOM 669 O O . LYS A 1 83 ? 15.658 18.724 -27.152 1.00 87.38 83 LYS A O 1
ATOM 674 N N . ASN A 1 84 ? 17.852 19.034 -26.897 1.00 89.06 84 ASN A N 1
ATOM 675 C CA . ASN A 1 84 ? 17.775 19.114 -25.430 1.00 89.06 84 ASN A CA 1
ATOM 676 C C . ASN A 1 84 ? 16.984 20.334 -24.935 1.00 89.06 84 ASN A C 1
ATOM 678 O O . ASN A 1 84 ? 16.292 20.257 -23.915 1.00 89.06 84 ASN A O 1
ATOM 682 N N . LYS A 1 85 ? 17.083 21.471 -25.631 1.00 91.94 85 LYS A N 1
ATOM 683 C CA . LYS A 1 85 ? 16.323 22.683 -25.302 1.00 91.94 85 LYS A CA 1
ATOM 684 C C . LYS A 1 85 ? 14.825 22.480 -25.553 1.00 91.94 85 LYS A C 1
ATOM 686 O O . LYS A 1 85 ? 14.031 22.836 -24.684 1.00 91.94 85 LYS A O 1
ATOM 691 N N . GLN A 1 86 ? 14.448 21.844 -26.664 1.00 87.81 86 GLN A N 1
ATOM 692 C CA . GLN A 1 86 ? 13.057 21.468 -26.951 1.00 87.81 86 GLN A CA 1
ATOM 693 C C . GLN A 1 86 ? 12.493 20.514 -25.893 1.00 87.81 86 GLN A C 1
ATOM 695 O O . GLN A 1 86 ? 11.468 20.825 -25.292 1.00 87.81 86 GLN A O 1
ATOM 700 N N . LEU A 1 87 ? 13.209 19.437 -25.552 1.00 86.50 87 LEU A N 1
ATOM 701 C CA . LEU A 1 87 ? 12.766 18.482 -24.526 1.00 86.50 87 LEU A CA 1
ATOM 702 C C . LEU A 1 87 ? 12.559 19.132 -23.148 1.00 86.50 87 LEU A C 1
ATOM 704 O O . LEU A 1 87 ? 11.664 18.746 -22.392 1.00 86.50 87 LEU A O 1
ATOM 708 N N . LYS A 1 88 ? 13.379 20.129 -22.792 1.00 85.75 88 LYS A N 1
ATOM 709 C CA . LYS A 1 88 ? 13.195 20.897 -21.550 1.00 85.75 88 LYS A CA 1
ATOM 710 C C . LYS A 1 88 ? 11.944 21.772 -21.596 1.00 85.75 88 LYS A C 1
ATOM 712 O O . LYS A 1 88 ? 11.279 21.896 -20.568 1.00 85.75 88 LYS A O 1
ATOM 717 N N . ASN A 1 89 ? 11.630 22.360 -22.745 1.00 85.25 89 ASN A N 1
ATOM 718 C CA . ASN A 1 89 ? 10.437 23.184 -22.917 1.00 85.25 89 ASN A CA 1
ATOM 719 C C . ASN A 1 89 ? 9.167 22.328 -22.924 1.00 85.25 89 ASN A C 1
ATOM 721 O O . ASN A 1 89 ? 8.254 22.633 -22.169 1.00 85.25 89 ASN A O 1
ATOM 725 N N . GLU A 1 90 ? 9.146 21.199 -23.634 1.00 85.12 90 GLU A N 1
ATOM 726 C CA . GLU A 1 90 ? 8.016 20.259 -23.599 1.00 85.12 90 GLU A CA 1
ATOM 727 C C . GLU A 1 90 ? 7.748 19.726 -22.191 1.00 85.12 90 GLU A C 1
ATOM 729 O O . GLU A 1 90 ? 6.603 19.659 -21.755 1.00 85.12 90 GLU A O 1
ATOM 734 N N . LYS A 1 91 ? 8.795 19.388 -21.425 1.00 83.12 91 LYS A N 1
ATOM 735 C CA . LYS A 1 91 ? 8.628 18.975 -20.022 1.00 83.12 91 LYS A CA 1
ATOM 736 C C . LYS A 1 91 ? 8.065 20.092 -19.145 1.00 83.12 91 LYS A C 1
ATOM 738 O O . LYS A 1 91 ? 7.375 19.791 -18.174 1.00 83.12 91 LYS A O 1
ATOM 743 N N . LYS A 1 92 ? 8.381 21.357 -19.437 1.00 81.31 92 LYS A N 1
ATOM 744 C CA . LYS A 1 92 ? 7.819 22.512 -18.723 1.00 81.31 92 LYS A CA 1
ATOM 745 C C . LYS A 1 92 ? 6.362 22.745 -19.107 1.00 81.31 92 LYS A C 1
ATOM 747 O O . LYS A 1 92 ? 5.563 22.959 -18.207 1.00 81.31 92 LYS A O 1
ATOM 752 N N . GLU A 1 93 ? 6.025 22.653 -20.389 1.00 81.94 93 GLU A N 1
ATOM 753 C CA . GLU A 1 93 ? 4.650 22.786 -20.882 1.00 81.94 93 GLU A CA 1
ATOM 754 C C . GLU A 1 93 ? 3.764 21.663 -20.336 1.00 81.94 93 GLU A C 1
ATOM 756 O O . GLU A 1 93 ? 2.794 21.951 -19.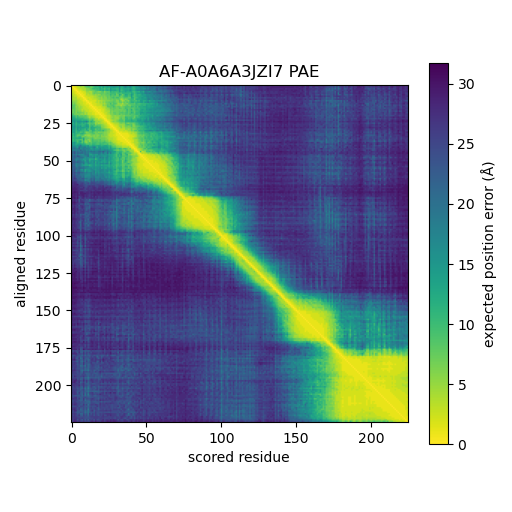645 1.00 81.94 93 GLU A O 1
ATOM 761 N N . LYS A 1 94 ? 4.187 20.396 -20.442 1.00 76.25 94 LYS A N 1
ATOM 762 C CA . LYS A 1 94 ? 3.476 19.266 -19.819 1.00 76.25 94 LYS A CA 1
ATOM 763 C C . LYS A 1 94 ? 3.313 19.451 -18.309 1.00 76.25 94 LYS A C 1
ATOM 765 O O . LYS A 1 94 ? 2.264 19.148 -17.762 1.00 76.25 94 LYS A O 1
ATOM 770 N N . LYS A 1 95 ? 4.319 19.990 -17.607 1.00 71.44 95 LYS A N 1
ATOM 771 C CA . LYS A 1 95 ? 4.200 20.301 -16.169 1.00 71.44 95 LYS A CA 1
ATOM 772 C C . LYS A 1 95 ? 3.209 21.424 -15.851 1.00 71.44 95 LYS A C 1
ATOM 774 O O . LYS A 1 95 ? 2.681 21.411 -14.747 1.00 71.44 95 LYS A O 1
ATOM 779 N N . LYS A 1 96 ? 2.995 22.388 -16.751 1.00 73.00 96 LYS A N 1
ATOM 780 C CA . LYS A 1 96 ? 1.943 23.409 -16.599 1.00 73.00 96 LYS A CA 1
ATOM 781 C C . LYS A 1 96 ? 0.562 22.832 -16.910 1.00 73.00 96 LYS A C 1
ATOM 783 O O . LYS A 1 96 ? -0.413 23.236 -16.292 1.00 73.00 96 LYS A O 1
ATOM 788 N N . GLU A 1 97 ? 0.503 21.892 -17.847 1.00 69.12 97 GLU A N 1
ATOM 789 C CA . GLU A 1 97 ? -0.721 21.215 -18.280 1.00 69.12 97 GLU A CA 1
ATOM 790 C C . GLU A 1 97 ? -1.229 20.207 -17.239 1.00 69.12 97 GLU A C 1
ATOM 792 O O . GLU A 1 97 ? -2.434 20.054 -17.042 1.00 69.12 97 GLU A O 1
ATOM 797 N N . PHE A 1 98 ? -0.316 19.597 -16.475 1.00 56.47 98 PHE A N 1
ATOM 798 C CA . PHE A 1 98 ? -0.656 18.946 -15.215 1.00 56.47 98 PHE A CA 1
ATOM 799 C C . PHE A 1 98 ? -1.061 20.010 -14.185 1.00 56.47 98 PHE A C 1
ATOM 801 O O . PHE A 1 98 ? -0.268 20.414 -13.330 1.00 56.47 98 PHE A O 1
ATOM 808 N N . ARG A 1 99 ? -2.338 20.418 -14.245 1.00 57.50 99 ARG A N 1
ATOM 809 C CA . ARG A 1 99 ? -3.085 20.965 -13.104 1.00 57.50 99 ARG A CA 1
ATOM 810 C C . ARG A 1 99 ? -2.649 20.211 -11.860 1.00 57.50 99 ARG A C 1
ATOM 812 O O . ARG A 1 99 ? -2.601 18.977 -11.871 1.00 57.50 99 ARG A O 1
ATOM 819 N N . SER A 1 100 ? -2.230 20.944 -10.829 1.00 67.75 100 SER A N 1
ATOM 820 C CA . SER A 1 100 ? -1.555 20.330 -9.686 1.00 67.75 100 SER A CA 1
ATOM 821 C C . SER A 1 100 ? -2.382 19.148 -9.171 1.00 67.75 100 SER A C 1
ATOM 823 O O . SER A 1 100 ? -3.610 19.194 -9.186 1.00 67.75 100 SER A O 1
ATOM 825 N N . LEU A 1 101 ? -1.739 18.082 -8.690 1.00 62.19 101 LEU A N 1
ATOM 826 C CA . LEU A 1 101 ? -2.435 16.892 -8.171 1.00 62.19 101 LEU A CA 1
ATOM 827 C C . LEU A 1 101 ? -3.518 17.240 -7.120 1.00 62.19 101 LEU A C 1
ATOM 829 O O . LEU A 1 101 ? -4.463 16.486 -6.904 1.00 62.19 101 LEU A O 1
ATOM 833 N N . LYS A 1 102 ? -3.365 18.402 -6.469 1.00 65.38 102 LYS A N 1
ATOM 834 C CA . LYS A 1 102 ? -4.308 19.002 -5.522 1.00 65.38 102 LYS A CA 1
ATOM 835 C C . LYS A 1 102 ? -5.601 19.495 -6.190 1.00 65.38 102 LYS A C 1
ATOM 837 O O . LYS A 1 102 ? -6.661 19.374 -5.594 1.00 65.38 102 LYS A O 1
ATOM 842 N N . GLU A 1 103 ? -5.516 19.997 -7.415 1.00 66.31 103 GLU A N 1
ATOM 843 C CA . GLU A 1 103 ? -6.631 20.482 -8.236 1.00 66.31 103 GLU A CA 1
ATOM 844 C C . GLU A 1 103 ? -7.421 19.312 -8.850 1.00 66.31 103 GLU A C 1
ATOM 846 O O . GLU A 1 103 ? -8.645 19.286 -8.777 1.00 66.31 103 GLU A O 1
ATOM 851 N N . MET A 1 104 ? -6.727 18.266 -9.320 1.00 64.62 104 MET A N 1
ATOM 852 C CA . MET A 1 104 ? -7.359 17.006 -9.752 1.00 64.62 104 MET A CA 1
ATOM 853 C C . MET A 1 104 ? -8.099 16.298 -8.602 1.00 64.62 104 MET A C 1
ATOM 855 O O . MET A 1 104 ? -9.146 15.692 -8.817 1.00 64.62 104 MET A O 1
ATOM 859 N N . ARG A 1 105 ? -7.596 16.404 -7.360 1.00 62.50 105 ARG A N 1
ATOM 860 C CA . ARG A 1 105 ? -8.276 15.870 -6.163 1.00 62.50 105 ARG A CA 1
ATOM 861 C C . ARG A 1 105 ? -9.539 16.630 -5.770 1.00 62.50 105 ARG A C 1
ATOM 863 O O . ARG A 1 105 ? -10.383 16.034 -5.118 1.00 62.50 105 ARG A O 1
ATOM 870 N N . ALA A 1 106 ? -9.663 17.909 -6.124 1.00 62.62 106 ALA A N 1
ATOM 871 C CA . ALA A 1 106 ? -10.835 18.712 -5.774 1.00 62.62 106 ALA A CA 1
ATOM 872 C C . ALA A 1 106 ? -12.060 18.384 -6.647 1.00 62.62 106 ALA A C 1
ATOM 874 O O . ALA A 1 106 ? -13.186 18.587 -6.210 1.00 62.62 106 ALA A O 1
ATOM 875 N N . MET A 1 107 ? -11.839 17.849 -7.852 1.00 62.00 107 MET A N 1
ATOM 876 C CA . MET A 1 107 ? -12.902 17.450 -8.786 1.00 62.00 107 MET A CA 1
ATOM 877 C C . MET A 1 107 ? -13.364 16.000 -8.597 1.00 62.00 107 MET A C 1
ATOM 879 O O . MET A 1 107 ? -14.394 15.611 -9.137 1.00 62.00 107 MET A O 1
ATOM 883 N N . HIS A 1 108 ? -12.604 15.183 -7.865 1.00 53.47 108 HIS A N 1
ATOM 884 C CA . HIS A 1 108 ? -12.965 13.791 -7.630 1.00 53.47 108 HIS A CA 1
ATOM 885 C C . HIS A 1 108 ? -13.842 13.687 -6.383 1.00 53.47 108 HIS A C 1
ATOM 887 O O . HIS A 1 108 ? -13.366 13.889 -5.263 1.00 53.47 108 HIS A O 1
ATOM 893 N N . GLU A 1 109 ? -15.118 13.341 -6.574 1.00 59.56 109 GLU A N 1
ATOM 894 C CA . GLU A 1 109 ? -15.990 12.967 -5.465 1.00 59.56 109 GLU A CA 1
ATOM 895 C C . GLU A 1 109 ? -15.340 11.847 -4.632 1.00 59.56 109 GLU A C 1
ATOM 897 O O . GLU A 1 109 ? -14.736 10.920 -5.192 1.00 59.56 109 GLU A O 1
ATOM 902 N N . PRO A 1 110 ? -15.435 11.913 -3.291 1.00 59.00 110 PRO A N 1
ATOM 903 C CA . PRO A 1 110 ? -14.877 10.896 -2.416 1.00 59.00 110 PRO A CA 1
ATOM 904 C C . PRO A 1 110 ? -15.529 9.546 -2.716 1.00 59.00 110 PRO A C 1
ATOM 906 O O . PRO A 1 110 ? -16.685 9.293 -2.376 1.00 59.00 110 PRO A O 1
ATOM 909 N N . PHE A 1 111 ? -14.752 8.673 -3.354 1.00 46.16 111 PHE A N 1
ATOM 910 C CA . PHE A 1 111 ? -15.146 7.314 -3.692 1.00 46.16 111 PHE A CA 1
ATOM 911 C C . PHE A 1 111 ? -15.578 6.578 -2.417 1.00 46.16 111 PHE A C 1
ATOM 913 O O . PHE A 1 111 ? -14.760 6.271 -1.543 1.00 46.16 111 PHE A O 1
ATOM 920 N N . LYS A 1 112 ? -16.876 6.280 -2.303 1.00 48.62 112 LYS A N 1
ATOM 921 C CA . LYS A 1 112 ? -17.435 5.413 -1.258 1.00 48.62 112 LYS A CA 1
ATOM 922 C C . LYS A 1 112 ? -17.114 3.955 -1.596 1.00 48.62 112 LYS A C 1
ATOM 924 O O . LYS A 1 112 ? -17.986 3.180 -1.973 1.00 48.62 112 LYS A O 1
ATOM 929 N N . GLY A 1 113 ? -15.839 3.588 -1.495 1.00 42.06 113 GLY A N 1
ATOM 930 C CA . GLY A 1 113 ? -15.391 2.211 -1.677 1.00 42.06 113 GLY A CA 1
ATOM 931 C C . GLY A 1 113 ? -15.834 1.338 -0.504 1.00 42.06 113 GLY A C 1
ATOM 932 O O . GLY A 1 113 ? -15.341 1.498 0.615 1.00 42.06 113 GLY A O 1
ATOM 933 N N . LYS A 1 114 ? -16.757 0.406 -0.759 1.00 44.62 114 LYS A N 1
ATOM 934 C CA . LYS A 1 114 ? -17.043 -0.714 0.142 1.00 44.62 114 LYS A CA 1
ATOM 935 C C . LYS A 1 114 ? -15.796 -1.607 0.182 1.00 44.62 114 LYS A C 1
ATOM 937 O O . LYS A 1 114 ? -15.298 -2.031 -0.854 1.00 44.62 114 LYS A O 1
ATOM 942 N N . LYS A 1 115 ? -15.252 -1.828 1.381 1.00 44.34 115 LYS A N 1
ATOM 943 C CA . LYS A 1 115 ? -14.100 -2.708 1.606 1.00 44.34 115 LYS A CA 1
ATOM 944 C C . LYS A 1 115 ? -14.540 -4.159 1.441 1.00 44.34 115 LYS A C 1
ATOM 946 O O . LYS A 1 115 ? -15.153 -4.709 2.350 1.00 44.34 115 LYS A O 1
ATOM 951 N N . GLU A 1 116 ? -14.192 -4.772 0.321 1.00 47.81 116 GLU A N 1
ATOM 952 C CA . GLU A 1 116 ? -14.216 -6.225 0.186 1.00 47.81 116 GLU A CA 1
ATOM 953 C C . GLU A 1 116 ? -12.924 -6.817 0.754 1.00 47.81 116 GLU A C 1
ATOM 955 O O . GLU A 1 116 ? -11.809 -6.407 0.424 1.00 47.81 116 GLU A O 1
ATOM 960 N N . GLN A 1 117 ? -13.098 -7.760 1.677 1.00 43.97 117 GLN A N 1
ATOM 961 C CA . GLN A 1 117 ? -12.033 -8.537 2.292 1.00 43.97 117 GLN A CA 1
ATOM 962 C C . GLN A 1 117 ? -11.519 -9.566 1.280 1.00 43.97 117 GLN A C 1
ATOM 964 O O . GLN A 1 117 ? -12.153 -10.594 1.060 1.00 43.97 117 GLN A O 1
ATOM 969 N N . LYS A 1 118 ? -10.352 -9.317 0.678 1.00 40.12 118 LYS A N 1
ATOM 970 C CA . LYS A 1 118 ? -9.602 -10.362 -0.030 1.00 40.12 118 LYS A CA 1
ATOM 971 C C . LYS A 1 118 ? -8.786 -11.162 0.981 1.00 40.12 118 LYS A C 1
ATOM 973 O O . LYS A 1 118 ? -7.875 -10.625 1.605 1.00 40.12 118 LYS A O 1
ATOM 978 N N . GLN A 1 119 ? -9.137 -12.435 1.138 1.00 41.38 119 GLN A N 1
ATOM 979 C CA . GLN A 1 119 ? -8.314 -13.426 1.821 1.00 41.38 119 GLN A CA 1
ATOM 980 C C . GLN A 1 119 ? -7.130 -13.801 0.922 1.00 41.38 119 GLN A C 1
ATOM 982 O O . GLN A 1 119 ? -7.298 -14.171 -0.238 1.00 41.38 119 GLN A O 1
ATOM 987 N N . GLU A 1 120 ? -5.932 -13.666 1.473 1.00 37.41 120 GLU A N 1
ATOM 988 C CA . GLU A 1 120 ? -4.656 -13.975 0.841 1.00 37.41 120 GLU A CA 1
ATOM 989 C C . GLU A 1 120 ? -4.304 -15.436 1.172 1.00 37.41 120 GLU A C 1
ATOM 991 O O . GLU A 1 120 ? -4.020 -15.770 2.321 1.00 37.41 120 GLU A O 1
ATOM 996 N N . GLN A 1 121 ? -4.397 -16.335 0.187 1.00 39.41 121 GLN A N 1
ATOM 997 C CA . GLN A 1 121 ? -3.953 -17.725 0.329 1.00 39.41 121 GLN A CA 1
ATOM 998 C C . GLN A 1 121 ? -2.490 -17.862 -0.120 1.00 39.41 121 GLN A C 1
ATOM 1000 O O . GLN A 1 121 ? -2.158 -17.704 -1.295 1.00 39.41 121 GLN A O 1
ATOM 1005 N N . GLU A 1 122 ? -1.612 -18.178 0.838 1.00 37.44 122 GLU A N 1
ATOM 1006 C CA . GLU A 1 122 ? -0.216 -18.569 0.615 1.00 37.44 122 GLU A CA 1
ATOM 1007 C C . GLU A 1 122 ? -0.127 -19.911 -0.137 1.00 37.44 122 GLU A C 1
ATOM 1009 O O . GLU A 1 122 ? -0.396 -20.970 0.433 1.00 37.44 122 GLU A O 1
ATOM 1014 N N . HIS A 1 123 ? 0.374 -19.908 -1.375 1.00 39.12 123 HIS A N 1
ATOM 1015 C CA . HIS A 1 123 ? 0.822 -21.132 -2.049 1.00 39.12 123 HIS A CA 1
ATOM 1016 C C . HIS A 1 123 ? 2.349 -21.282 -1.973 1.00 39.12 123 HIS A C 1
ATOM 1018 O O . HIS A 1 123 ? 3.113 -20.611 -2.667 1.00 39.12 123 HIS A O 1
ATOM 1024 N N . LYS A 1 124 ? 2.806 -22.217 -1.130 1.00 42.41 124 LYS A N 1
ATOM 1025 C CA . LYS A 1 124 ? 4.215 -22.620 -0.984 1.00 42.41 124 LYS A CA 1
ATOM 1026 C C . LYS A 1 124 ? 4.590 -23.654 -2.050 1.00 42.41 124 LYS A C 1
ATOM 1028 O O . LYS A 1 124 ? 4.481 -24.855 -1.825 1.00 42.41 124 LYS A O 1
ATOM 1033 N N . ASN A 1 125 ? 5.098 -23.198 -3.193 1.00 41.25 125 ASN A N 1
ATOM 1034 C CA . ASN A 1 125 ? 5.675 -24.082 -4.209 1.00 41.25 125 ASN A CA 1
ATOM 1035 C C . ASN A 1 125 ? 7.144 -24.406 -3.892 1.00 41.25 125 ASN A C 1
ATOM 1037 O O . ASN A 1 125 ? 8.054 -23.641 -4.202 1.00 41.25 125 ASN A O 1
ATOM 1041 N N . ARG A 1 126 ? 7.384 -25.578 -3.289 1.00 42.72 126 ARG A N 1
ATOM 1042 C CA . ARG A 1 126 ? 8.712 -26.204 -3.192 1.00 42.72 126 ARG A CA 1
ATOM 1043 C C . ARG A 1 126 ? 8.939 -27.112 -4.402 1.00 42.72 126 ARG A C 1
ATOM 1045 O O . ARG A 1 126 ? 8.423 -28.224 -4.434 1.00 42.72 126 ARG A O 1
ATOM 1052 N N . ARG A 1 127 ? 9.751 -26.681 -5.372 1.00 45.25 127 ARG A N 1
ATOM 1053 C CA . ARG A 1 127 ? 10.311 -27.572 -6.404 1.00 45.25 127 ARG A CA 1
ATOM 1054 C C . ARG A 1 127 ? 11.817 -27.722 -6.200 1.00 45.25 127 ARG A C 1
ATOM 1056 O O . ARG A 1 127 ? 12.536 -26.734 -6.089 1.00 45.25 127 ARG A O 1
ATOM 1063 N N . LYS A 1 128 ? 12.261 -28.976 -6.097 1.00 59.03 128 LYS A N 1
ATOM 1064 C CA . LYS A 1 128 ? 13.673 -29.377 -6.031 1.00 59.03 128 LYS A CA 1
ATOM 1065 C C . LYS A 1 128 ? 14.302 -29.233 -7.427 1.00 59.03 128 LYS A C 1
ATOM 1067 O O . LYS A 1 128 ? 13.612 -29.531 -8.402 1.00 59.03 128 LYS A O 1
ATOM 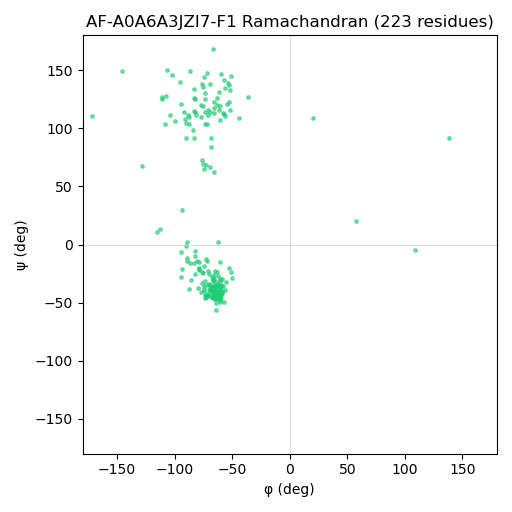1072 N N . PRO A 1 129 ? 15.574 -28.825 -7.548 1.00 53.66 129 PRO A N 1
ATOM 1073 C CA . PRO A 1 129 ? 16.264 -28.842 -8.830 1.00 53.66 129 PRO A CA 1
ATOM 1074 C C . PRO A 1 129 ? 16.623 -30.284 -9.213 1.00 53.66 129 PRO A C 1
ATOM 1076 O O . PRO A 1 129 ? 17.160 -31.042 -8.403 1.00 53.66 129 PRO A O 1
ATOM 1079 N N . LEU A 1 130 ? 16.288 -30.648 -10.449 1.00 50.66 130 LEU A N 1
ATOM 1080 C CA . LEU A 1 130 ? 16.661 -31.901 -11.094 1.00 50.66 130 LEU A CA 1
ATOM 1081 C C . LEU A 1 130 ? 18.167 -31.854 -11.395 1.00 50.66 130 LEU A C 1
ATOM 1083 O O . LEU A 1 130 ? 18.627 -30.980 -12.127 1.00 50.66 130 LEU A O 1
ATOM 1087 N N . VAL A 1 131 ? 18.930 -32.742 -10.761 1.00 44.91 131 VAL A N 1
ATOM 1088 C CA . VAL A 1 131 ? 20.379 -32.871 -10.951 1.00 44.91 131 VAL A CA 1
ATOM 1089 C C . VAL A 1 131 ? 20.611 -33.699 -12.209 1.00 44.91 131 VAL A C 1
ATOM 1091 O O . VAL A 1 131 ? 20.310 -34.890 -12.219 1.00 44.91 131 VAL A O 1
ATOM 1094 N N . ASP A 1 132 ? 21.126 -33.061 -13.255 1.00 45.44 132 ASP A N 1
ATOM 1095 C CA . ASP A 1 132 ? 21.551 -33.731 -14.480 1.00 45.44 132 ASP A CA 1
ATOM 1096 C C . ASP A 1 132 ? 22.970 -34.292 -14.287 1.00 45.44 132 ASP A C 1
ATOM 1098 O O . ASP A 1 132 ? 23.930 -33.558 -14.027 1.00 45.44 132 ASP A O 1
ATOM 1102 N N . VAL A 1 133 ? 23.077 -35.620 -14.327 1.00 52.16 133 VAL A N 1
ATOM 1103 C CA . VAL A 1 133 ? 24.312 -36.387 -14.158 1.00 52.16 133 VAL A CA 1
ATOM 1104 C C . VAL A 1 133 ? 24.686 -36.953 -15.517 1.00 52.16 133 VAL A C 1
ATOM 1106 O O . VAL A 1 133 ? 24.148 -37.971 -15.934 1.00 52.16 133 VAL A O 1
ATOM 1109 N N . GLY A 1 134 ? 25.677 -36.341 -16.164 1.00 53.31 134 GLY A N 1
ATOM 1110 C CA . GLY A 1 134 ? 26.455 -37.034 -17.188 1.00 53.31 134 GLY A CA 1
ATOM 1111 C C . GLY A 1 134 ? 26.764 -36.214 -18.427 1.00 53.31 134 GLY A C 1
ATOM 1112 O O . GLY A 1 134 ? 26.041 -36.277 -19.408 1.00 53.31 134 GLY A O 1
ATOM 1113 N N . ASN A 1 135 ? 27.912 -35.531 -18.421 1.00 47.59 135 ASN A N 1
ATOM 1114 C CA . ASN A 1 135 ? 28.867 -35.628 -19.528 1.00 47.59 135 ASN A CA 1
ATOM 1115 C C . ASN A 1 135 ? 30.176 -34.913 -19.175 1.00 47.59 135 ASN A C 1
ATOM 1117 O O . ASN A 1 135 ? 30.242 -33.690 -19.065 1.00 47.59 135 ASN A O 1
ATOM 1121 N N . ARG A 1 136 ? 31.240 -35.702 -18.992 1.00 52.53 136 ARG A N 1
ATOM 1122 C CA . ARG A 1 136 ? 32.624 -35.235 -18.847 1.00 52.53 136 ARG A CA 1
ATOM 1123 C C . ARG A 1 136 ? 33.376 -35.492 -20.156 1.00 52.53 136 ARG A C 1
ATOM 1125 O O . ARG A 1 136 ? 33.714 -36.643 -20.417 1.00 52.53 136 ARG A O 1
ATOM 1132 N N . PRO A 1 137 ? 33.750 -34.438 -20.895 1.00 54.34 137 PRO A N 1
ATOM 1133 C CA . PRO A 1 137 ? 34.954 -34.457 -21.705 1.00 54.34 137 PRO A CA 1
ATOM 1134 C C . PRO A 1 137 ? 36.007 -33.496 -21.126 1.00 54.34 137 PRO A C 1
ATOM 1136 O O . PRO A 1 137 ? 35.742 -32.331 -20.833 1.00 54.34 137 PRO A O 1
ATOM 1139 N N . ASP A 1 138 ? 37.185 -34.075 -20.919 1.00 58.47 138 ASP A N 1
ATOM 1140 C CA . ASP A 1 138 ? 38.534 -33.522 -20.756 1.00 58.47 138 ASP A CA 1
ATOM 1141 C C . ASP A 1 138 ? 38.711 -32.036 -20.342 1.00 58.47 138 ASP A C 1
ATOM 1143 O O . ASP A 1 138 ? 38.485 -31.091 -21.102 1.00 58.47 138 ASP A O 1
ATOM 1147 N N . VAL A 1 139 ? 39.157 -31.819 -19.095 1.00 52.81 139 VAL A N 1
ATOM 1148 C CA . VAL A 1 139 ? 38.965 -30.563 -18.330 1.00 52.81 139 VAL A CA 1
ATOM 1149 C C . VAL A 1 139 ? 40.265 -29.784 -18.076 1.00 52.81 139 VAL A C 1
ATOM 1151 O O . VAL A 1 139 ? 40.281 -28.871 -17.249 1.00 52.81 139 VAL A O 1
ATOM 1154 N N . ARG A 1 140 ? 41.388 -30.091 -18.740 1.00 53.53 140 ARG A N 1
ATOM 1155 C CA . ARG A 1 140 ? 42.656 -29.431 -18.362 1.00 53.53 140 ARG A CA 1
ATOM 1156 C C . ARG A 1 140 ? 42.916 -28.096 -19.066 1.00 53.53 140 ARG A C 1
ATOM 1158 O O . ARG A 1 140 ? 43.323 -27.157 -18.397 1.00 53.53 140 ARG A O 1
ATOM 1165 N N . TRP A 1 141 ? 42.583 -27.956 -20.351 1.00 48.66 141 TRP A N 1
ATOM 1166 C CA . TRP A 1 141 ? 42.847 -26.715 -21.110 1.00 48.66 141 TRP A CA 1
ATOM 1167 C C . TRP A 1 141 ? 41.667 -25.723 -21.132 1.00 48.66 141 TRP A C 1
ATOM 1169 O O . TRP A 1 141 ? 41.862 -24.522 -21.299 1.00 48.66 141 TRP A O 1
ATOM 1179 N N . LYS A 1 142 ? 40.428 -26.178 -20.883 1.00 51.62 142 LYS A N 1
ATOM 1180 C CA . LYS A 1 142 ? 39.248 -25.293 -20.755 1.00 51.62 142 LYS A CA 1
ATOM 1181 C C . LYS A 1 142 ? 39.115 -24.619 -19.381 1.00 51.62 142 LYS A C 1
ATOM 1183 O O . LYS A 1 142 ? 38.350 -23.664 -19.256 1.00 51.62 142 LYS A O 1
ATOM 1188 N N . ARG A 1 143 ? 39.848 -25.074 -18.354 1.00 54.25 143 ARG A N 1
ATOM 1189 C CA . ARG A 1 143 ? 39.737 -24.544 -16.982 1.00 54.25 143 ARG A CA 1
ATOM 1190 C C . ARG A 1 143 ? 40.190 -23.090 -16.867 1.00 54.25 143 ARG A C 1
ATOM 1192 O O . ARG A 1 143 ? 39.521 -22.317 -16.197 1.00 54.25 143 ARG A O 1
ATOM 1199 N N . GLU A 1 144 ? 41.248 -22.686 -17.561 1.00 54.56 144 GLU A N 1
ATOM 1200 C CA . GLU A 1 144 ? 41.774 -21.318 -17.436 1.00 54.56 144 GLU A CA 1
ATOM 1201 C C . GLU A 1 144 ? 40.888 -20.278 -18.142 1.00 54.56 144 GLU A C 1
ATOM 1203 O O . GLU A 1 144 ? 40.603 -19.222 -17.575 1.00 54.56 144 GLU A O 1
ATOM 1208 N N . ARG A 1 145 ? 40.324 -20.606 -19.317 1.00 55.69 145 ARG A N 1
ATOM 1209 C CA . ARG A 1 145 ? 39.317 -19.745 -19.969 1.00 55.69 145 ARG A CA 1
ATOM 1210 C C . ARG A 1 145 ? 37.994 -19.703 -19.202 1.00 55.69 145 ARG A C 1
ATOM 1212 O O . ARG A 1 145 ? 37.420 -18.626 -19.072 1.00 55.69 145 ARG A O 1
ATOM 1219 N N . ALA A 1 146 ? 37.528 -20.823 -18.643 1.00 56.66 146 ALA A N 1
ATOM 1220 C CA . ALA A 1 146 ? 36.311 -20.842 -17.827 1.00 56.66 146 ALA A CA 1
ATOM 1221 C C . ALA A 1 146 ? 36.469 -20.039 -16.519 1.00 56.66 146 ALA A C 1
ATOM 1223 O O . ALA A 1 146 ? 35.533 -19.366 -16.089 1.00 56.66 146 ALA A O 1
ATOM 1224 N N . VAL A 1 147 ? 37.654 -20.030 -15.899 1.00 59.28 147 VAL A N 1
ATOM 1225 C CA . VAL A 1 147 ? 37.920 -19.202 -14.708 1.00 59.28 147 VAL A CA 1
ATOM 1226 C C . VAL A 1 147 ? 37.873 -17.706 -15.047 1.00 59.28 147 VAL A C 1
ATOM 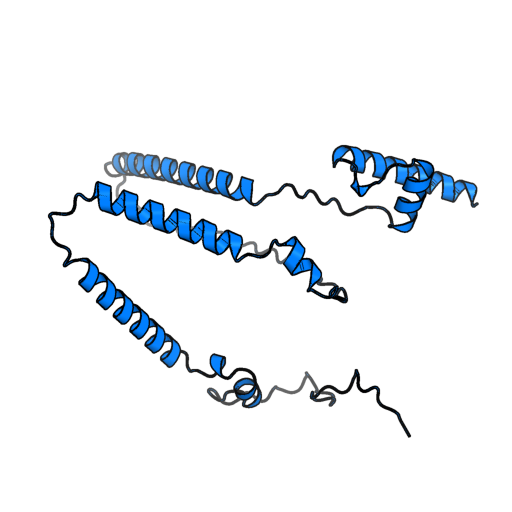1228 O O . VAL A 1 147 ? 37.291 -16.929 -14.289 1.00 59.28 147 VAL A O 1
ATOM 1231 N N . MET A 1 148 ? 38.389 -17.288 -16.209 1.00 60.03 148 MET A N 1
ATOM 1232 C CA . MET A 1 148 ? 38.272 -15.888 -16.636 1.00 60.03 148 MET A CA 1
ATOM 1233 C C . MET A 1 148 ? 36.831 -15.484 -16.971 1.00 60.03 148 MET A C 1
ATOM 1235 O O . MET A 1 148 ? 36.378 -14.441 -16.495 1.00 60.03 148 MET A O 1
ATOM 1239 N N . VAL A 1 149 ? 36.090 -16.310 -17.716 1.00 62.34 149 VAL A N 1
ATOM 1240 C CA . VAL A 1 149 ? 34.685 -16.031 -18.076 1.00 62.34 149 VAL A CA 1
ATOM 1241 C C . VAL A 1 149 ? 33.804 -15.946 -16.826 1.00 62.34 149 VAL A C 1
ATOM 1243 O O . VAL A 1 149 ? 33.114 -14.948 -16.628 1.00 62.34 149 VAL A O 1
ATOM 1246 N N . THR A 1 150 ? 33.944 -16.892 -15.894 1.00 67.50 150 THR A N 1
ATOM 1247 C CA . THR A 1 150 ? 33.174 -16.875 -14.636 1.00 67.50 150 THR A CA 1
ATOM 1248 C C . THR A 1 150 ? 33.532 -15.693 -13.730 1.00 67.50 150 THR A C 1
ATOM 1250 O O . THR A 1 150 ? 32.701 -15.243 -12.940 1.00 67.50 150 THR A O 1
ATOM 1253 N N . SER A 1 151 ? 34.750 -15.146 -13.822 1.00 71.31 151 SER A N 1
ATOM 1254 C CA . SER A 1 151 ? 35.131 -13.941 -13.072 1.00 71.31 151 SER A CA 1
ATOM 1255 C C . SER A 1 151 ? 34.455 -12.675 -13.611 1.00 71.31 151 SER A C 1
ATOM 1257 O O . SER A 1 151 ? 34.085 -11.796 -12.827 1.00 71.31 151 SER A O 1
ATOM 1259 N N . LYS A 1 152 ? 34.254 -12.595 -14.934 1.00 78.25 152 LYS A N 1
ATOM 1260 C CA . LYS A 1 152 ? 33.579 -11.474 -15.594 1.00 78.25 152 LYS A CA 1
ATOM 1261 C C . LYS A 1 152 ? 32.074 -11.517 -15.333 1.00 78.25 152 LYS A C 1
ATOM 1263 O O . LYS A 1 152 ? 31.523 -10.529 -14.858 1.00 78.25 152 LYS A O 1
ATOM 1268 N N . GLU A 1 153 ? 31.456 -12.686 -15.480 1.00 82.44 153 GLU A N 1
ATOM 1269 C CA . GLU A 1 153 ? 30.035 -12.907 -15.171 1.00 82.44 153 GLU A CA 1
ATOM 1270 C C . GLU A 1 153 ? 29.706 -12.584 -13.707 1.00 82.44 153 GLU A C 1
ATOM 1272 O O . GLU A 1 153 ? 28.699 -11.947 -13.411 1.00 82.44 153 GLU A O 1
ATOM 1277 N N . LYS A 1 154 ? 30.591 -12.937 -12.763 1.00 85.50 154 LYS A N 1
ATOM 1278 C CA . LYS A 1 154 ? 30.417 -12.578 -11.345 1.00 85.50 154 LYS A CA 1
ATOM 1279 C C . LYS A 1 154 ? 30.462 -11.070 -11.102 1.00 85.50 154 LYS A C 1
ATOM 1281 O O . LYS A 1 154 ? 29.764 -10.586 -10.213 1.00 85.50 154 LYS A O 1
ATOM 1286 N N . LYS A 1 155 ? 31.285 -10.320 -11.843 1.00 90.00 155 LYS A N 1
ATOM 1287 C CA . LYS A 1 155 ? 31.331 -8.850 -11.741 1.00 90.00 155 LYS A CA 1
ATOM 1288 C C . LYS A 1 155 ? 30.070 -8.220 -12.328 1.00 90.00 155 LYS A C 1
ATOM 1290 O O . LYS A 1 155 ? 29.516 -7.315 -11.711 1.00 90.00 155 LYS A O 1
ATOM 1295 N N . GLU A 1 156 ? 29.597 -8.728 -13.461 1.00 91.56 156 GLU A N 1
ATOM 1296 C CA . GLU A 1 156 ? 28.360 -8.271 -14.102 1.00 91.56 156 GLU A CA 1
ATOM 1297 C C . GLU A 1 156 ? 27.131 -8.577 -13.234 1.00 91.56 156 GLU A C 1
ATOM 1299 O O . GLU A 1 156 ? 26.323 -7.684 -12.990 1.00 91.56 156 GLU A O 1
ATOM 1304 N N . MET A 1 157 ? 27.051 -9.774 -12.644 1.00 93.31 157 MET A N 1
ATOM 1305 C CA . MET A 1 157 ? 26.001 -10.137 -11.684 1.00 93.31 157 MET A CA 1
ATOM 1306 C C . MET A 1 157 ? 26.016 -9.257 -10.432 1.00 93.31 157 MET A C 1
ATOM 1308 O O . MET A 1 157 ? 24.960 -8.815 -9.983 1.00 93.31 157 MET A O 1
ATOM 1312 N N . LYS A 1 158 ? 27.198 -8.946 -9.879 1.00 93.19 158 LYS A N 1
ATOM 1313 C CA . LYS A 1 158 ? 27.316 -8.016 -8.743 1.00 93.19 158 LYS A CA 1
ATOM 1314 C C . LYS A 1 158 ? 26.860 -6.603 -9.110 1.00 93.19 158 LYS A C 1
ATOM 1316 O O . LYS A 1 158 ? 26.158 -5.978 -8.322 1.00 93.19 158 LYS A O 1
ATOM 1321 N N . ASN A 1 159 ? 27.222 -6.117 -10.297 1.00 94.69 159 ASN A N 1
ATOM 1322 C CA . ASN A 1 159 ? 26.805 -4.802 -10.784 1.00 94.69 159 ASN A CA 1
ATOM 1323 C C . ASN A 1 159 ? 25.282 -4.743 -10.993 1.00 94.69 159 ASN A C 1
ATOM 1325 O O . ASN A 1 159 ? 24.624 -3.832 -10.495 1.00 94.69 159 ASN A O 1
ATOM 1329 N N . LEU A 1 160 ? 24.700 -5.767 -11.624 1.00 94.62 160 LEU A N 1
ATOM 1330 C CA . LEU A 1 160 ? 23.253 -5.886 -11.795 1.00 94.62 160 LEU A CA 1
ATOM 1331 C C . LEU A 1 160 ? 22.529 -5.917 -10.443 1.00 94.62 160 LEU A C 1
ATOM 1333 O O . LEU A 1 160 ? 21.533 -5.220 -10.254 1.00 94.62 160 LEU A O 1
ATOM 1337 N N . GLN A 1 161 ? 23.051 -6.678 -9.479 1.00 94.06 161 GLN A N 1
ATOM 1338 C CA . GLN A 1 161 ? 22.502 -6.738 -8.128 1.00 94.06 161 GLN A CA 1
ATOM 1339 C C . GLN A 1 161 ? 22.588 -5.380 -7.413 1.00 94.06 161 GLN A C 1
ATOM 1341 O O . GLN A 1 161 ? 21.628 -4.971 -6.758 1.00 94.06 161 GLN A O 1
ATOM 1346 N N . GLU A 1 162 ? 23.695 -4.647 -7.564 1.00 95.25 162 GLU A N 1
ATOM 1347 C CA . GLU A 1 162 ? 23.840 -3.302 -7.002 1.00 95.25 162 GLU A CA 1
ATOM 1348 C C . GLU A 1 162 ? 22.854 -2.320 -7.656 1.00 95.25 162 GLU A C 1
ATOM 1350 O O . GLU A 1 162 ? 22.175 -1.566 -6.953 1.00 95.25 162 GLU A O 1
ATOM 1355 N N . LEU A 1 163 ? 22.697 -2.368 -8.979 1.00 95.38 163 LEU A N 1
ATOM 1356 C CA . LEU A 1 163 ? 21.748 -1.536 -9.715 1.00 95.38 163 LEU A CA 1
ATOM 1357 C C . LEU A 1 163 ? 20.304 -1.809 -9.278 1.00 95.38 163 LEU A C 1
ATOM 1359 O O . LEU A 1 163 ? 19.565 -0.870 -8.968 1.00 95.38 163 LEU A O 1
ATOM 1363 N N . LEU A 1 164 ? 19.928 -3.086 -9.166 1.00 92.19 164 LEU A N 1
ATOM 1364 C CA . LEU A 1 164 ? 18.633 -3.507 -8.632 1.00 92.19 164 LEU A CA 1
ATOM 1365 C C . LEU A 1 164 ? 18.446 -3.040 -7.189 1.00 92.19 164 LEU A C 1
ATOM 1367 O O . LEU A 1 164 ? 17.368 -2.572 -6.840 1.00 92.19 164 LEU A O 1
ATOM 1371 N N . SER A 1 165 ? 19.485 -3.094 -6.352 1.00 88.75 165 SER A N 1
ATOM 1372 C CA . SER A 1 165 ? 19.409 -2.612 -4.970 1.00 88.75 165 SER A CA 1
ATOM 1373 C C . SER A 1 165 ? 19.181 -1.097 -4.900 1.00 88.75 165 SER A C 1
ATOM 1375 O O . SER A 1 165 ? 18.331 -0.643 -4.135 1.00 88.75 165 SER A O 1
ATOM 1377 N N . ARG A 1 166 ? 19.856 -0.306 -5.750 1.00 92.25 166 ARG A N 1
ATOM 1378 C CA . ARG A 1 166 ? 19.674 1.152 -5.850 1.00 92.25 166 ARG A CA 1
ATOM 1379 C C . ARG A 1 166 ? 18.298 1.521 -6.384 1.00 92.25 166 ARG A C 1
ATOM 1381 O O . ARG A 1 166 ? 17.703 2.480 -5.895 1.00 92.25 166 ARG A O 1
ATOM 1388 N N . HIS A 1 167 ? 17.802 0.776 -7.368 1.00 88.81 167 HIS A N 1
ATOM 1389 C CA . HIS A 1 167 ? 16.452 0.943 -7.891 1.00 88.81 167 HIS A CA 1
ATOM 1390 C C . HIS A 1 167 ? 15.434 0.616 -6.797 1.00 88.81 167 HIS A C 1
ATOM 1392 O O . HIS A 1 167 ? 14.675 1.487 -6.384 1.00 88.81 167 HIS A O 1
ATOM 1398 N N . ASN A 1 168 ? 15.506 -0.584 -6.220 1.00 83.81 168 ASN A N 1
ATOM 1399 C CA . ASN A 1 168 ? 14.587 -1.056 -5.187 1.00 83.81 168 ASN A CA 1
ATOM 1400 C C . ASN A 1 168 ? 14.614 -0.193 -3.925 1.00 83.81 168 ASN A C 1
ATOM 1402 O O . ASN A 1 168 ? 13.581 -0.047 -3.285 1.00 83.81 168 ASN A O 1
ATOM 1406 N N . LYS A 1 169 ? 15.739 0.444 -3.586 1.00 84.56 169 LYS A N 1
ATOM 1407 C CA . LYS A 1 169 ? 15.817 1.411 -2.482 1.00 84.56 169 LYS A CA 1
ATOM 1408 C C . LYS A 1 169 ? 14.918 2.639 -2.694 1.00 84.56 169 LYS A C 1
ATOM 1410 O O . LYS A 1 169 ? 14.476 3.224 -1.716 1.00 84.56 169 LYS A O 1
ATOM 1415 N N . LYS A 1 170 ? 14.618 3.018 -3.944 1.00 77.62 170 LYS A N 1
ATOM 1416 C CA . LYS A 1 170 ? 13.685 4.115 -4.272 1.00 77.62 170 LYS A CA 1
ATOM 1417 C C . LYS A 1 170 ? 12.214 3.686 -4.250 1.00 77.62 170 LYS A C 1
ATOM 1419 O O . LYS A 1 170 ? 11.357 4.532 -4.032 1.00 77.62 170 LYS A O 1
ATOM 1424 N N . PHE A 1 171 ? 11.927 2.401 -4.474 1.00 73.94 171 PHE A N 1
ATOM 1425 C CA . PHE A 1 171 ? 10.558 1.855 -4.481 1.00 73.94 171 PHE A CA 1
ATOM 1426 C C . PHE A 1 171 ? 10.135 1.277 -3.138 1.00 73.94 171 PHE A C 1
ATOM 1428 O O . PHE A 1 171 ? 8.959 1.330 -2.790 1.00 73.94 171 PHE A O 1
ATOM 1435 N N . LYS A 1 172 ? 11.090 0.801 -2.337 1.00 67.06 172 LYS A N 1
ATOM 1436 C CA . LYS A 1 172 ? 10.907 0.602 -0.904 1.00 67.06 172 LYS A CA 1
ATOM 1437 C C . LYS A 1 172 ? 10.929 1.971 -0.234 1.00 67.06 172 LYS A C 1
ATOM 1439 O O . LYS A 1 172 ? 11.828 2.276 0.543 1.00 67.06 172 LYS A O 1
ATOM 1444 N N . ALA A 1 173 ? 9.936 2.806 -0.541 1.00 60.69 173 ALA A N 1
ATOM 1445 C CA . ALA A 1 173 ? 9.505 3.770 0.448 1.00 60.69 173 ALA A CA 1
ATOM 1446 C C . ALA A 1 173 ? 9.250 2.929 1.697 1.00 60.69 173 ALA A C 1
ATOM 1448 O O . ALA A 1 173 ? 8.412 2.026 1.670 1.00 60.69 173 ALA A O 1
ATOM 1449 N N . THR A 1 174 ? 10.027 3.151 2.752 1.00 60.31 174 THR A N 1
ATOM 1450 C CA . THR A 1 174 ? 9.727 2.673 4.099 1.00 60.31 174 THR A CA 1
ATOM 1451 C C . THR A 1 174 ? 8.468 3.398 4.553 1.00 60.31 174 THR A C 1
ATOM 1453 O O . THR A 1 174 ? 8.472 4.201 5.478 1.00 60.31 174 THR A O 1
ATOM 1456 N N . HIS A 1 175 ? 7.368 3.171 3.842 1.00 55.53 175 HIS A N 1
ATOM 1457 C CA . HIS A 1 175 ? 6.047 3.418 4.337 1.00 55.53 175 HIS A CA 1
ATOM 1458 C C . HIS A 1 175 ? 5.786 2.248 5.277 1.00 55.53 175 HIS A C 1
ATOM 1460 O O . HIS A 1 175 ? 5.055 1.313 4.962 1.00 55.53 175 HIS A O 1
ATOM 1466 N N . THR A 1 176 ? 6.466 2.293 6.424 1.00 62.78 176 THR A N 1
ATOM 1467 C CA . THR A 1 176 ? 6.217 1.454 7.588 1.00 62.78 176 THR A CA 1
ATOM 1468 C C . THR A 1 176 ? 4.881 1.924 8.150 1.00 62.78 176 THR A C 1
ATOM 1470 O O . THR A 1 176 ? 4.794 2.601 9.171 1.00 62.78 176 THR A O 1
ATOM 1473 N N . TYR A 1 177 ? 3.817 1.700 7.378 1.00 70.75 177 TYR A N 1
ATOM 1474 C CA . TYR A 1 177 ? 2.477 1.766 7.907 1.00 70.75 177 TYR A CA 1
ATOM 1475 C C . TYR A 1 177 ? 2.374 0.572 8.836 1.00 70.75 177 TYR A C 1
ATOM 1477 O O . TYR A 1 177 ? 2.092 -0.536 8.393 1.00 70.75 177 TYR A O 1
ATOM 1485 N N . GLU A 1 178 ? 2.689 0.792 10.105 1.00 66.31 178 GLU A N 1
ATOM 1486 C CA . GLU A 1 178 ? 2.287 -0.133 11.146 1.00 66.31 178 GLU A CA 1
ATOM 1487 C C . GLU A 1 178 ? 0.787 0.071 11.341 1.00 66.31 178 GLU A C 1
ATOM 1489 O O . GLU A 1 178 ? 0.360 1.176 11.711 1.00 66.31 178 GLU A O 1
ATOM 1494 N N . PRO A 1 179 ? -0.040 -0.939 11.024 1.00 78.12 179 PRO A N 1
ATOM 1495 C CA . PRO A 1 179 ? -1.463 -0.850 11.276 1.00 78.12 179 PRO A CA 1
ATOM 1496 C C . PRO A 1 179 ? -1.684 -0.555 12.766 1.00 78.12 179 PRO A C 1
ATOM 1498 O O . PRO A 1 179 ? -1.036 -1.187 13.604 1.00 78.12 179 PRO A O 1
ATOM 1501 N N . PRO A 1 180 ? -2.577 0.384 13.126 1.00 79.12 180 PRO A N 1
ATOM 1502 C CA . PRO A 1 180 ? -2.901 0.637 14.524 1.00 79.12 180 PRO A CA 1
ATOM 1503 C C . PRO A 1 180 ? -3.346 -0.664 15.202 1.00 79.12 180 PRO A C 1
ATOM 1505 O O . PRO A 1 180 ? -4.318 -1.283 14.770 1.00 79.12 180 PRO A O 1
ATOM 1508 N N . GLN A 1 181 ? -2.643 -1.082 16.259 1.00 87.44 181 GLN A N 1
ATOM 1509 C CA . GLN A 1 181 ? -2.998 -2.297 17.008 1.00 87.44 181 GLN A CA 1
ATOM 1510 C C . GLN A 1 181 ? -4.284 -2.120 17.824 1.00 87.44 181 GLN A C 1
ATOM 1512 O O . GLN A 1 181 ? -4.968 -3.085 18.163 1.00 87.44 181 GLN A O 1
ATOM 1517 N N . HIS A 1 182 ? -4.628 -0.869 18.129 1.00 92.75 182 HIS A N 1
ATOM 1518 C CA . HIS A 1 182 ? -5.781 -0.507 18.938 1.00 92.75 182 HIS A CA 1
ATOM 1519 C C . HIS A 1 182 ? -6.898 0.080 18.080 1.00 92.75 182 HIS A C 1
ATOM 1521 O O . HIS A 1 182 ? -6.665 0.722 17.056 1.00 92.75 182 HIS A O 1
ATOM 1527 N N . SER A 1 183 ? -8.145 -0.109 18.518 1.00 95.44 183 SER A N 1
ATOM 1528 C CA . SER A 1 183 ? -9.301 0.464 17.823 1.00 95.44 183 SER A CA 1
ATOM 1529 C C . SER A 1 183 ? -9.216 1.994 17.754 1.00 95.44 183 SER A C 1
ATOM 1531 O O . SER A 1 183 ? -8.779 2.648 18.703 1.00 95.44 183 SER A O 1
ATOM 1533 N N . VAL A 1 184 ? -9.733 2.581 16.671 1.00 94.88 184 VAL A N 1
ATOM 1534 C CA . VAL A 1 184 ? -9.729 4.041 16.450 1.00 94.88 184 VAL A CA 1
ATOM 1535 C C . VAL A 1 184 ? -10.384 4.809 17.605 1.00 94.88 184 VAL A C 1
ATOM 1537 O O . VAL A 1 184 ? -9.976 5.924 17.919 1.00 94.88 184 VAL A O 1
ATOM 1540 N N . ARG A 1 185 ? -11.386 4.214 18.267 1.00 96.31 185 ARG A N 1
ATOM 1541 C CA . ARG A 1 185 ? -12.067 4.824 19.417 1.00 96.31 185 ARG A CA 1
ATOM 1542 C C . ARG A 1 185 ? -11.135 4.970 20.623 1.00 96.31 185 ARG A C 1
ATOM 1544 O O . ARG A 1 185 ? -11.109 6.039 21.221 1.00 96.31 185 ARG A O 1
ATOM 1551 N N . VAL A 1 186 ? -10.368 3.924 20.932 1.00 96.62 186 VAL A N 1
ATOM 1552 C CA . VAL A 1 186 ? -9.380 3.908 22.025 1.00 96.62 186 VAL A CA 1
ATOM 1553 C C . VAL A 1 186 ? -8.261 4.909 21.738 1.00 96.62 186 VAL A C 1
ATOM 1555 O O . VAL A 1 186 ? -7.950 5.730 22.594 1.00 96.62 186 VAL A O 1
ATOM 1558 N N . VAL A 1 187 ? -7.731 4.908 20.509 1.00 96.38 187 VAL A N 1
ATOM 1559 C CA . VAL A 1 187 ? -6.691 5.861 20.083 1.00 96.38 187 VAL A CA 1
ATOM 1560 C C . VAL A 1 187 ? -7.179 7.302 20.255 1.00 96.38 187 VAL A C 1
ATOM 1562 O O . VAL A 1 187 ? -6.520 8.090 20.918 1.00 96.38 187 VAL A O 1
ATOM 1565 N N . ARG A 1 188 ? -8.379 7.643 19.761 1.00 96.62 188 ARG A N 1
ATOM 1566 C CA . ARG A 1 188 ? -8.947 8.997 19.913 1.00 96.62 188 ARG A CA 1
ATOM 1567 C C . ARG A 1 188 ? -9.151 9.421 21.364 1.00 96.62 188 ARG A C 1
ATOM 1569 O O . ARG A 1 188 ? -9.121 10.614 21.651 1.00 96.62 188 ARG A O 1
ATOM 1576 N N . GLN A 1 189 ? -9.438 8.485 22.262 1.00 96.50 189 GLN A N 1
ATOM 1577 C CA . GLN A 1 189 ? -9.611 8.806 23.675 1.00 96.50 189 GLN A CA 1
ATOM 1578 C C . GLN A 1 189 ? -8.261 9.125 24.324 1.00 96.50 189 GLN A C 1
ATOM 1580 O O . GLN A 1 189 ? -8.138 10.163 24.969 1.00 96.50 189 GLN A O 1
ATOM 1585 N N . TRP A 1 190 ? -7.231 8.328 24.031 1.00 96.62 190 TRP A N 1
ATOM 1586 C CA . TRP A 1 190 ? -5.851 8.619 24.421 1.00 96.62 190 TRP A CA 1
ATOM 1587 C C . TRP A 1 190 ? -5.347 9.960 23.853 1.00 96.62 190 TRP A C 1
ATOM 1589 O O . TRP A 1 190 ? -4.732 10.739 24.579 1.00 96.62 190 TRP A O 1
ATOM 1599 N N . GLU A 1 191 ? -5.666 10.296 22.596 1.00 97.31 191 GLU A N 1
ATOM 1600 C CA . GLU A 1 191 ? -5.301 11.591 21.989 1.00 97.31 191 GLU A CA 1
ATOM 1601 C C . GLU A 1 191 ? -5.945 12.782 22.721 1.00 97.31 191 GLU A C 1
ATOM 1603 O O . GLU A 1 191 ? -5.333 13.841 22.843 1.00 97.31 191 GLU A O 1
ATOM 1608 N N . ARG A 1 192 ? -7.174 12.631 23.240 1.00 97.38 192 ARG A N 1
ATOM 1609 C CA . ARG A 1 192 ? -7.838 13.687 24.029 1.00 97.38 192 ARG A CA 1
ATOM 1610 C C . ARG A 1 192 ? -7.168 13.901 25.381 1.00 97.38 192 ARG A C 1
ATOM 1612 O O . ARG A 1 192 ? -7.062 15.044 25.817 1.00 97.38 192 ARG A O 1
ATOM 1619 N N . GLU A 1 193 ? -6.735 12.824 26.029 1.00 96.00 193 GLU A N 1
ATOM 1620 C CA . GLU A 1 193 ? -6.073 12.892 27.335 1.00 96.00 193 GLU A CA 1
ATOM 1621 C C . GLU A 1 193 ? -4.652 13.453 27.223 1.00 96.00 193 GLU A C 1
ATOM 1623 O O . GLU A 1 193 ? -4.271 14.346 27.976 1.00 96.00 193 GLU A O 1
ATOM 1628 N N . THR A 1 194 ? -3.884 12.978 26.243 1.00 95.81 194 THR A N 1
ATOM 1629 C CA . THR A 1 194 ? -2.479 13.373 26.051 1.00 95.81 194 THR A CA 1
ATOM 1630 C C . THR A 1 194 ? -2.303 14.640 25.215 1.00 95.81 194 THR A C 1
ATOM 1632 O O . THR A 1 194 ? -1.220 15.226 25.212 1.00 95.81 194 THR A O 1
ATOM 1635 N N . LYS A 1 195 ? -3.350 15.068 24.495 1.00 97.19 195 LYS A N 1
ATOM 1636 C CA . LYS A 1 195 ? -3.343 16.175 23.519 1.00 97.19 195 LYS A CA 1
ATOM 1637 C C . LYS A 1 195 ? -2.321 16.000 22.386 1.00 97.19 195 LYS A C 1
ATOM 1639 O O . LYS A 1 195 ? -1.958 16.975 21.728 1.00 97.19 195 LYS A O 1
ATOM 1644 N N . LYS A 1 196 ? -1.863 14.771 22.133 1.00 96.62 196 LYS A N 1
ATOM 1645 C CA . LYS A 1 196 ? -0.985 14.415 21.008 1.00 96.62 196 LYS A CA 1
ATOM 1646 C C . LYS A 1 196 ? -1.805 13.735 19.913 1.00 96.62 196 LYS A C 1
ATOM 1648 O O . LYS A 1 196 ? -2.741 13.008 20.213 1.00 96.62 196 LYS A O 1
ATOM 1653 N N . SER A 1 197 ? -1.455 13.958 18.646 1.00 96.69 197 SER A N 1
ATOM 1654 C CA . SER A 1 197 ? -2.070 13.258 17.507 1.00 96.69 197 SER A CA 1
ATOM 1655 C C . SER A 1 197 ? -1.231 12.038 17.136 1.00 96.69 197 SER A C 1
ATOM 1657 O O . SER A 1 197 ? -0.065 12.193 16.775 1.00 96.69 197 SER A O 1
ATOM 1659 N N . TYR A 1 198 ? -1.814 10.838 17.179 1.00 94.50 198 TYR A N 1
ATOM 1660 C CA . TYR A 1 198 ? -1.139 9.561 16.910 1.00 94.50 198 TYR A CA 1
ATOM 1661 C C . TYR A 1 198 ? -0.518 9.523 15.504 1.00 94.50 198 TYR A C 1
ATOM 1663 O O . TYR A 1 198 ? 0.569 8.989 15.288 1.00 94.50 198 TYR A O 1
ATOM 1671 N N . TYR A 1 199 ? -1.176 10.149 14.527 1.00 91.31 199 TYR A N 1
ATOM 1672 C CA . TYR A 1 199 ? -0.679 10.197 13.150 1.00 91.31 199 TYR A CA 1
ATOM 1673 C C . TYR A 1 199 ? 0.430 11.229 12.932 1.00 91.31 199 TYR A C 1
ATOM 1675 O O . TYR A 1 199 ? 1.185 11.096 11.969 1.00 91.31 199 TYR A O 1
ATOM 1683 N N . ALA A 1 200 ? 0.559 12.220 13.816 1.00 93.44 200 ALA A N 1
ATOM 1684 C CA . ALA A 1 200 ? 1.659 13.180 13.774 1.00 93.44 200 ALA A CA 1
ATOM 1685 C C . ALA A 1 200 ? 2.965 12.614 14.364 1.00 93.44 200 ALA A C 1
ATOM 1687 O O . ALA A 1 200 ? 4.024 13.183 14.120 1.00 93.44 200 ALA A O 1
ATOM 1688 N N . LEU A 1 201 ? 2.890 11.498 15.099 1.00 92.44 201 LEU A N 1
ATOM 1689 C CA . LEU A 1 201 ? 4.044 10.818 15.683 1.00 92.44 201 LEU A CA 1
ATOM 1690 C C . LEU A 1 201 ? 4.889 10.104 14.619 1.00 92.44 201 LEU A C 1
ATOM 1692 O O . LEU A 1 201 ? 4.363 9.574 13.629 1.00 92.44 201 LEU A O 1
ATOM 1696 N N . SER A 1 202 ? 6.197 10.059 14.860 1.00 92.19 202 SER A N 1
ATOM 1697 C CA . SER A 1 202 ? 7.154 9.221 14.135 1.00 92.19 202 SER A CA 1
ATOM 1698 C C . SER A 1 202 ? 6.906 7.726 14.392 1.00 92.19 202 SER A C 1
ATOM 1700 O O . SER A 1 202 ? 6.129 7.347 15.266 1.00 92.19 202 SER A O 1
ATOM 1702 N N . ALA A 1 203 ? 7.538 6.844 13.612 1.00 87.94 203 ALA A N 1
ATOM 1703 C CA . ALA A 1 203 ? 7.334 5.398 13.750 1.00 87.94 203 ALA A CA 1
ATOM 1704 C C . ALA A 1 203 ? 7.733 4.872 15.144 1.00 87.94 203 ALA A C 1
ATOM 1706 O O . ALA A 1 203 ? 6.989 4.095 15.735 1.00 87.94 203 ALA A O 1
ATOM 1707 N N . GLU A 1 204 ? 8.852 5.351 15.695 1.00 90.25 204 GLU A N 1
ATOM 1708 C CA . GLU A 1 204 ? 9.326 4.976 17.036 1.00 90.25 204 GLU A CA 1
ATOM 1709 C C . GLU A 1 204 ? 8.370 5.469 18.133 1.00 90.25 204 GLU A C 1
ATOM 1711 O O . GLU A 1 204 ? 7.999 4.718 19.033 1.00 90.25 204 GLU A O 1
ATOM 1716 N N . GLU A 1 205 ? 7.884 6.706 18.015 1.00 93.81 205 GLU A N 1
ATOM 1717 C CA . GLU A 1 205 ? 6.911 7.272 18.955 1.00 93.81 205 GLU A CA 1
ATOM 1718 C C . GLU A 1 205 ? 5.548 6.569 18.883 1.00 93.81 205 GLU A C 1
ATOM 1720 O O . GLU A 1 205 ? 4.860 6.456 19.895 1.00 93.81 205 GLU A O 1
ATOM 1725 N N . ARG A 1 206 ? 5.135 6.067 17.711 1.00 92.75 206 ARG A N 1
ATOM 1726 C CA . ARG A 1 206 ? 3.900 5.273 17.585 1.00 92.75 206 ARG A CA 1
ATOM 1727 C C . ARG A 1 206 ? 4.010 3.925 18.284 1.00 92.75 206 ARG A C 1
ATOM 1729 O O . ARG A 1 206 ? 3.022 3.486 18.868 1.00 92.75 206 ARG A O 1
ATOM 1736 N N . ALA A 1 207 ? 5.179 3.285 18.247 1.00 91.94 207 ALA A N 1
ATOM 1737 C CA . ALA A 1 207 ? 5.415 2.055 18.997 1.00 91.94 207 ALA A CA 1
ATOM 1738 C C . ALA A 1 207 ? 5.250 2.303 20.507 1.00 91.94 207 ALA A C 1
ATOM 1740 O O . ALA A 1 207 ? 4.469 1.608 21.155 1.00 91.94 207 ALA A O 1
ATOM 1741 N N . GLN A 1 208 ? 5.859 3.373 21.030 1.00 95.12 208 GLN A N 1
ATOM 1742 C CA . GLN A 1 208 ? 5.689 3.792 22.429 1.00 95.12 208 GLN A CA 1
ATOM 1743 C C . GLN A 1 208 ? 4.229 4.143 22.756 1.00 95.12 208 GLN A C 1
ATOM 1745 O O . GLN A 1 208 ? 3.681 3.674 23.751 1.00 95.12 208 GLN A O 1
ATOM 1750 N N . ALA A 1 209 ? 3.549 4.896 21.886 1.00 95.56 209 ALA A N 1
ATOM 1751 C CA . ALA A 1 209 ? 2.138 5.228 22.070 1.00 95.56 209 ALA A CA 1
ATOM 1752 C C . ALA A 1 209 ? 1.247 3.973 22.103 1.00 95.56 209 ALA A C 1
ATOM 1754 O O . ALA A 1 209 ? 0.288 3.920 22.868 1.00 95.56 209 ALA A O 1
ATOM 1755 N N . ASN A 1 210 ? 1.552 2.933 21.320 1.00 94.56 210 ASN A N 1
ATOM 1756 C CA . ASN A 1 210 ? 0.808 1.672 21.363 1.00 94.56 210 ASN A CA 1
ATOM 1757 C C . ASN A 1 210 ? 0.983 0.929 22.694 1.00 94.56 210 ASN A C 1
ATOM 1759 O O . ASN A 1 210 ? 0.014 0.335 23.179 1.00 94.56 210 ASN A O 1
ATOM 1763 N N . GLU A 1 211 ? 2.173 0.976 23.294 1.00 96.31 211 GLU A N 1
ATOM 1764 C CA . GLU A 1 211 ? 2.419 0.436 24.636 1.00 96.31 211 GLU A CA 1
ATOM 1765 C C . GLU A 1 211 ? 1.644 1.227 25.699 1.00 96.31 211 GLU A C 1
ATOM 1767 O O . GLU A 1 211 ? 0.930 0.638 26.516 1.00 96.31 211 GLU A O 1
ATOM 1772 N N . GLU A 1 212 ? 1.692 2.562 25.640 1.00 96.75 212 GLU A N 1
ATOM 1773 C CA . GLU A 1 212 ? 0.934 3.436 26.543 1.00 96.75 212 GLU A CA 1
ATOM 1774 C C . GLU A 1 212 ? -0.575 3.195 26.441 1.00 96.75 212 GLU A C 1
ATOM 1776 O O . GLU A 1 212 ? -1.251 3.037 27.459 1.00 96.75 212 GLU A O 1
ATOM 1781 N N . ILE A 1 213 ? -1.109 3.107 25.219 1.00 96.56 213 ILE A N 1
ATOM 1782 C CA . ILE A 1 213 ? -2.526 2.824 24.972 1.00 96.56 213 ILE A CA 1
ATOM 1783 C C . ILE A 1 213 ? -2.910 1.449 25.534 1.00 96.56 213 ILE A C 1
ATOM 1785 O O . ILE A 1 213 ? -4.002 1.298 26.088 1.00 96.56 213 ILE A O 1
ATOM 1789 N N . ALA A 1 214 ? -2.030 0.447 25.435 1.00 97.00 214 ALA A N 1
ATOM 1790 C CA . ALA A 1 214 ? -2.285 -0.876 25.998 1.00 97.00 214 ALA A CA 1
ATOM 1791 C C . ALA A 1 214 ? -2.392 -0.835 27.532 1.00 97.00 214 ALA A C 1
ATOM 1793 O O . ALA A 1 214 ? -3.316 -1.428 28.096 1.00 97.00 214 ALA A O 1
ATOM 1794 N N . VAL A 1 215 ? -1.496 -0.108 28.208 1.00 97.44 215 VAL A N 1
ATOM 1795 C CA . VAL A 1 215 ? -1.542 0.091 29.669 1.00 97.44 215 VAL A CA 1
ATOM 1796 C C . VAL A 1 215 ? -2.773 0.903 30.072 1.00 97.44 215 VAL A C 1
ATOM 1798 O O . VAL A 1 215 ? -3.487 0.532 31.004 1.00 97.44 215 VAL A O 1
ATOM 1801 N N . TRP A 1 216 ? -3.067 1.978 29.344 1.00 95.75 216 TRP A N 1
ATOM 1802 C CA . TRP A 1 216 ? -4.223 2.837 29.580 1.00 95.75 216 TRP A CA 1
ATOM 1803 C C . TRP A 1 216 ? -5.547 2.071 29.447 1.00 95.75 216 TRP A C 1
ATOM 1805 O O . TRP A 1 216 ? -6.414 2.163 30.316 1.00 95.75 216 TRP A O 1
ATOM 1815 N N . LYS A 1 217 ? -5.672 1.228 28.414 1.00 95.81 217 LYS A N 1
ATOM 1816 C CA . LYS A 1 217 ? -6.840 0.362 28.208 1.00 95.81 217 LYS A CA 1
ATOM 1817 C C . LYS A 1 217 ? -7.039 -0.621 29.367 1.00 95.81 217 LYS A C 1
ATOM 1819 O O . LYS A 1 217 ? -8.180 -0.842 29.764 1.00 95.81 217 LYS A O 1
ATOM 1824 N N . LYS A 1 218 ? -5.958 -1.198 29.911 1.00 96.00 218 LYS A N 1
ATOM 1825 C CA . LYS A 1 218 ? -6.035 -2.084 31.088 1.00 96.00 218 LYS A CA 1
ATOM 1826 C C . LYS A 1 218 ? -6.553 -1.338 32.319 1.00 96.00 218 LYS A C 1
ATOM 1828 O O . LYS A 1 218 ? -7.507 -1.801 32.929 1.00 96.00 218 LYS A O 1
ATOM 1833 N N . ARG A 1 219 ? -6.021 -0.143 32.603 1.00 94.94 219 ARG A N 1
ATOM 1834 C CA . ARG A 1 219 ? -6.485 0.700 33.724 1.00 94.94 219 ARG A CA 1
ATOM 1835 C C . ARG A 1 219 ? -7.970 1.056 33.622 1.00 94.94 219 ARG A C 1
ATOM 1837 O O . ARG A 1 219 ? -8.675 1.020 34.619 1.00 94.94 219 ARG A O 1
ATOM 1844 N N . GLN A 1 220 ? -8.452 1.379 32.421 1.00 93.44 220 GLN A N 1
ATOM 1845 C CA . GLN A 1 220 ? -9.873 1.671 32.192 1.00 93.44 220 GLN A CA 1
ATOM 1846 C C . GLN A 1 220 ? -10.769 0.444 32.410 1.00 93.44 220 GLN A C 1
ATOM 1848 O O . GLN A 1 220 ? -11.864 0.572 32.953 1.00 93.44 220 GLN A O 1
ATOM 1853 N N . ALA A 1 221 ? -10.307 -0.742 31.999 1.00 93.94 221 ALA A N 1
ATOM 1854 C CA . ALA A 1 221 ? -11.034 -1.987 32.225 1.00 93.94 221 ALA A CA 1
ATOM 1855 C C . ALA A 1 221 ? -11.107 -2.344 33.720 1.00 93.94 221 ALA A C 1
ATOM 1857 O O . ALA A 1 221 ? -12.166 -2.751 34.180 1.00 93.94 221 ALA A O 1
ATOM 1858 N N . GLU A 1 222 ? -10.019 -2.137 34.468 1.00 95.56 222 GLU A N 1
ATOM 1859 C CA . GLU A 1 222 ? -9.971 -2.337 35.924 1.00 95.56 222 GLU A CA 1
ATOM 1860 C C . GLU A 1 222 ? -10.838 -1.323 36.684 1.00 95.56 222 GLU A C 1
ATOM 1862 O O . GLU A 1 222 ? -11.510 -1.695 37.632 1.00 95.56 222 GLU A O 1
ATOM 1867 N N . ALA A 1 223 ? -10.874 -0.057 36.256 1.00 93.00 223 ALA A N 1
ATOM 1868 C CA . ALA A 1 223 ? -11.686 0.981 36.901 1.00 93.00 223 ALA A CA 1
ATOM 1869 C C . ALA A 1 223 ? -13.196 0.862 36.619 1.00 93.00 223 ALA A C 1
ATOM 1871 O O . ALA A 1 223 ? -14.000 1.475 37.317 1.00 93.00 223 ALA A O 1
ATOM 1872 N N . SER A 1 224 ? -13.579 0.131 35.569 1.00 90.69 224 SER A N 1
ATOM 1873 C CA . SER A 1 224 ? -14.985 -0.090 35.200 1.00 90.69 224 SER A CA 1
ATOM 1874 C C . SER A 1 224 ? -15.591 -1.335 35.858 1.00 90.69 224 SER A C 1
ATOM 1876 O O . SER A 1 224 ? -16.756 -1.638 35.594 1.00 90.69 224 SER A O 1
ATOM 1878 N N . HIS A 1 225 ? -14.801 -2.073 36.642 1.00 75.88 225 HIS A N 1
ATOM 1879 C CA . HIS A 1 225 ? -15.182 -3.316 37.305 1.00 75.88 225 HIS A CA 1
ATOM 1880 C C . HIS A 1 225 ? -15.301 -3.114 38.820 1.00 75.88 225 HIS A C 1
ATOM 1882 O O . HIS A 1 225 ? -16.106 -3.857 39.431 1.00 75.88 225 HIS A O 1
#

Radius of gyration: 32.46 Å; Cα contacts (8 Å, |Δi|>4): 28; chains: 1; bounding box: 90×60×83 Å

Mean predicted aligned error: 20.99 Å

Sequence (225 aa):
MVRFDPLFEFDAPQTYCDVSAPLSPLPAGEHDPWFDRVHPDHSRPGAELSRELEAKLQEQELKDDKENQRPVTSDLRTILISKNKQLKNEKKEKKKEFRSLKEMRAMHEPFKGKKEQKQEQEHKNRRKPLVDVGNRPDVRWKRERAVMVTSKEKKEMKNLQELLSRHNKKFKATHTYEPPQHSVRVVRQWERETKKSYYALSAEERAQANEEIAVWKKRQAEASH

Secondary structure (DSSP, 8-state):
-----GGG--SS--S---TTSPP-PPPTT---HHHHHH-TTTSS-HHHHHHHHHHHHHHHHHHHHHHTT--TTS-HHHHHHHHHHHHHHHHHHHHHHS--HHHHHHHS-------------------------------SSHHHHHHHHHHHHHHHHHHHHHHHHHHHHHH---------SS-HHHHHHHHHHH---GGGS-HHHHHHHHHHHHHHHHHHHHHT-

Foldseek 3Di:
DDDDDPVPDDPDDPDDDDPPDPDDPDPPPDDDPVCCVVCVPVPPDVVVVVVVVVVVVVVVVVVVVVVVPDDPPPDVVVVVVVVVVVVVVVVVVVVVVPPDPVRVVVPDDPPPDDDDDDDDDDDDDDDDDDDDDDDDDDDDPVVVVVVVVVVVVVVVVVVVVVVVVVVVVVVPPVPVPPDQPDDPVLQVVLCVVVVDDLVVDDPVVNVVVSVVSVVVVVVVVVVVD

pLDDT: mean 74.94, std 16.82, range [37.41, 97.44]